Protein AF-0000000071197857 (afdb_homodimer)

Solvent-accessible surface area (backbone atoms only — not comparable to full-atom values): 17206 Å² total; per-residue (Å²): 133,83,75,75,71,77,70,73,69,73,62,49,71,48,75,69,77,72,76,73,76,74,72,86,76,83,77,86,73,78,78,70,80,72,76,73,64,79,58,75,68,68,45,51,25,50,39,53,56,86,65,54,40,61,87,57,81,70,91,76,56,65,69,61,24,52,52,50,36,60,40,50,72,36,86,88,39,32,78,74,58,74,58,34,53,26,39,34,29,59,26,81,74,64,35,80,44,37,40,27,62,53,50,62,51,60,50,49,22,39,52,75,67,66,47,66,51,42,53,23,29,44,37,80,53,45,61,69,56,48,33,47,75,47,45,88,72,50,72,90,58,61,134,82,74,74,70,76,71,74,69,72,62,50,72,49,76,68,76,70,75,73,76,74,71,84,78,83,78,84,72,78,79,71,78,73,75,73,65,79,58,76,69,69,47,51,25,52,38,52,57,86,64,55,40,60,89,58,80,71,90,76,56,64,71,62,24,52,52,48,36,59,39,50,71,35,85,89,38,32,80,73,59,75,59,34,53,26,40,36,29,61,27,80,72,65,34,82,45,37,40,27,63,52,49,61,51,59,52,50,23,40,52,74,68,67,47,66,52,43,51,23,29,44,37,81,52,45,61,70,58,49,33,47,73,46,46,89,73,50,72,90,58,60

Sequence (284 aa):
MYLQTVTTIAVVLSTMHIRNVHSALRSNRNGRYSSIHTAGIDEVHDVPLGVLIRPFEAALEERKVVSLMETLKSPNTSDLVPPIDVLWVTGKQGGNYYYAFGGNHRYEAFKRLDRSTIPCKLIKSSVATLRVYLGSSLPDLQMYLQTVTTIAVVLSTMHIRNVHSALRSNRNGRYSSIHTAGIDEVHDVPLGVLIRPFEAALEERKVVSLMETLKSPNTSDLVPPIDVLWVTGKQGGNYYYAFGGNHRYEAFKRLDRSTIPCKLIKSSVATLRVYLGSSLPDLQ

Secondary structure (DSSP, 8-state):
-----------B------------------------------EEEEEEGGGEE-S-PPP--HHHHHHHHHHHHSTTTGGGSPPEEEEEEE-TTS-EEEE--S-HHHHHHHHHTT-SEEEEEEEEE-HHHHHHHHGGG-----/-----------B------------------------------EEEEEEGGGEE-S-PPP--HHHHHHHHHHHHSTTTGGGSPPEEEEEEE-TTS-EEEE--S-HHHHHHHHHTT-SEEEEEEEEE-HHHHHHHHGGG-----

pLDDT: mean 76.49, std 30.74, range [21.19, 98.81]

Organism: Exaiptasia diaphana (NCBI:txid2652724)

Structure (mmCIF, N/CA/C/O backbone):
data_AF-0000000071197857-model_v1
#
loop_
_entity.id
_entity.type
_entity.pdbx_description
1 polymer sulfiredoxin
#
loop_
_atom_site.group_PDB
_atom_site.id
_atom_site.type_symbol
_atom_site.label_atom_id
_atom_site.label_alt_id
_atom_site.label_comp_id
_atom_site.label_asym_id
_atom_site.label_entity_id
_atom_site.label_seq_id
_atom_site.pdbx_PDB_ins_code
_atom_site.Cartn_x
_atom_site.Cartn_y
_atom_site.Cartn_z
_atom_site.occupancy
_atom_site.B_iso_or_equ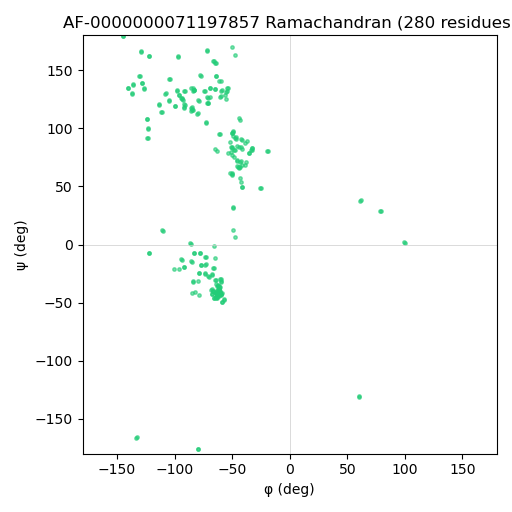iv
_atom_site.auth_seq_id
_atom_site.auth_comp_id
_atom_site.auth_asym_id
_atom_site.auth_atom_id
_atom_site.pdbx_PDB_model_num
ATOM 1 N N . MET A 1 1 ? 33.094 9.625 -0.213 1 23.94 1 MET A N 1
ATOM 2 C CA . MET A 1 1 ? 32.656 8.914 0.987 1 23.94 1 MET A CA 1
ATOM 3 C C . MET A 1 1 ? 31.453 9.594 1.623 1 23.94 1 MET A C 1
ATOM 5 O O . MET A 1 1 ? 31.594 10.586 2.342 1 23.94 1 MET A O 1
ATOM 9 N N . TYR A 1 2 ? 30.328 9.805 0.954 1 25.36 2 TYR A N 1
ATOM 10 C CA . TYR A 1 2 ? 29.172 10.609 1.353 1 25.36 2 TYR A CA 1
ATOM 11 C C . TYR A 1 2 ? 28.5 10.016 2.582 1 25.36 2 TYR A C 1
ATOM 13 O O . TYR A 1 2 ? 28.094 8.852 2.578 1 25.36 2 TYR A O 1
ATOM 21 N N . LEU A 1 3 ? 29.047 10.32 3.752 1 24.03 3 LEU A N 1
ATOM 22 C CA . LEU A 1 3 ? 28.453 10.016 5.051 1 24.03 3 LEU A CA 1
ATOM 23 C C . LEU A 1 3 ? 26.984 10.391 5.078 1 24.03 3 LEU A C 1
ATOM 25 O O . LEU A 1 3 ? 26.625 11.57 4.965 1 24.03 3 LEU A O 1
ATOM 29 N N . GLN A 1 4 ? 26.172 9.656 4.391 1 25.14 4 GLN A N 1
ATOM 30 C CA . GLN A 1 4 ? 24.734 9.883 4.504 1 25.14 4 GLN A CA 1
ATOM 31 C C . GLN A 1 4 ? 24.312 9.984 5.965 1 25.14 4 GLN A C 1
ATOM 33 O O . GLN A 1 4 ? 24.578 9.078 6.762 1 25.14 4 GLN A O 1
ATOM 38 N N . THR A 1 5 ? 24.484 11.141 6.566 1 25.72 5 THR A N 1
ATOM 39 C CA . THR A 1 5 ? 24.047 11.516 7.914 1 25.72 5 THR A CA 1
ATOM 40 C C . THR A 1 5 ? 22.656 10.984 8.203 1 25.72 5 THR A C 1
ATOM 42 O O . THR A 1 5 ? 21.719 11.242 7.441 1 25.72 5 THR A O 1
ATOM 45 N N . VAL A 1 6 ? 22.594 9.812 8.734 1 30.69 6 VAL A N 1
ATOM 46 C CA . VAL A 1 6 ? 21.375 9.289 9.328 1 30.69 6 VAL A CA 1
ATOM 47 C C . VAL A 1 6 ? 20.703 10.375 10.164 1 30.69 6 VAL A C 1
ATOM 49 O O . VAL A 1 6 ? 21.25 10.812 11.18 1 30.69 6 VAL A O 1
ATOM 52 N N . THR A 1 7 ? 20.203 11.438 9.547 1 28.5 7 THR A N 1
ATOM 53 C CA . THR A 1 7 ? 19.484 12.445 10.32 1 28.5 7 THR A CA 1
ATOM 54 C C . THR A 1 7 ? 18.422 11.805 11.195 1 28.5 7 THR A C 1
ATOM 56 O O . THR A 1 7 ? 17.5 11.156 10.695 1 28.5 7 THR A O 1
ATOM 59 N N . THR A 1 8 ? 18.828 11.336 12.336 1 28.92 8 THR A N 1
ATOM 60 C CA . THR A 1 8 ? 17.906 10.93 13.391 1 28.92 8 THR A CA 1
ATOM 61 C C . THR A 1 8 ? 16.781 11.945 13.539 1 28.92 8 THR A C 1
ATOM 63 O O . THR A 1 8 ? 17.016 13.102 13.898 1 28.92 8 THR A O 1
ATOM 66 N N . ILE A 1 9 ? 15.969 11.953 12.625 1 33.62 9 ILE A N 1
ATOM 67 C CA . ILE A 1 9 ? 14.82 12.844 12.781 1 33.62 9 ILE A CA 1
ATOM 68 C C . ILE A 1 9 ? 14.211 12.656 14.172 1 33.62 9 ILE A C 1
ATOM 70 O O . ILE A 1 9 ? 13.883 11.539 14.562 1 33.62 9 ILE A O 1
ATOM 74 N N . ALA A 1 10 ? 14.719 13.492 15.07 1 28.92 10 ALA A N 1
ATOM 75 C CA . ALA A 1 10 ? 14.016 13.562 16.344 1 28.92 10 ALA A CA 1
ATOM 76 C C . ALA A 1 10 ? 12.516 13.734 16.141 1 28.92 10 ALA A C 1
ATOM 78 O O . ALA A 1 10 ? 12.062 14.742 15.594 1 28.92 10 ALA A O 1
ATOM 79 N N . VAL A 1 11 ? 11.953 12.656 15.773 1 35.28 11 VAL A N 1
ATOM 80 C CA . VAL A 1 11 ? 10.5 12.719 15.82 1 35.28 11 VAL A CA 1
ATOM 81 C C . VAL A 1 11 ? 10.047 13.219 17.188 1 35.28 11 VAL A C 1
ATOM 83 O O . VAL A 1 11 ? 10.336 12.602 18.219 1 35.28 11 VAL A O 1
ATOM 86 N N . VAL A 1 12 ? 10.109 14.508 17.406 1 31.75 12 VAL A N 1
ATOM 87 C CA . VAL A 1 12 ? 9.547 15.031 18.641 1 31.75 12 VAL A CA 1
ATOM 88 C C . VAL A 1 12 ? 8.133 14.492 18.828 1 31.75 12 VAL A C 1
ATOM 90 O O . VAL A 1 12 ? 7.273 14.664 17.969 1 31.75 12 VAL A O 1
ATOM 93 N N . LEU A 1 13 ? 8.047 13.469 19.562 1 33.16 13 LEU A N 1
ATOM 94 C CA . LEU A 1 13 ? 6.762 12.961 20.031 1 33.16 13 LEU A CA 1
ATOM 95 C C . LEU A 1 13 ? 5.934 14.07 20.656 1 33.16 13 LEU A C 1
ATOM 97 O O . LEU A 1 13 ? 6.277 14.578 21.734 1 33.16 13 LEU A O 1
ATOM 101 N N . SER A 1 14 ? 5.637 15.086 19.891 1 27.67 14 SER A N 1
ATOM 102 C CA . SER A 1 14 ? 4.688 15.953 20.578 1 27.67 14 SER A CA 1
ATOM 103 C C . SER A 1 14 ? 3.395 15.219 20.906 1 27.67 14 SER A C 1
ATOM 105 O O . SER A 1 14 ? 2.787 14.602 20.031 1 27.67 14 SER A O 1
ATOM 107 N N . THR A 1 15 ? 3.346 14.727 22.094 1 29.12 15 THR A N 1
ATOM 108 C CA . THR A 1 15 ? 2.109 14.18 22.656 1 29.12 15 THR A CA 1
ATOM 109 C C . THR A 1 15 ? 0.936 15.117 22.375 1 29.12 15 THR A C 1
ATOM 111 O O . THR A 1 15 ? 0.878 16.219 22.922 1 29.12 15 THR A O 1
ATOM 114 N N . MET A 1 16 ? 0.54 15.289 21.203 1 30.69 16 MET A N 1
ATOM 115 C CA . MET A 1 16 ? -0.74 15.984 21.094 1 30.69 16 MET A CA 1
ATOM 116 C C . MET A 1 16 ? -1.73 15.453 22.125 1 30.69 16 MET A C 1
ATOM 118 O O . MET A 1 16 ? -1.786 14.242 22.375 1 30.69 16 MET A O 1
ATOM 122 N N . HIS A 1 17 ? -2.033 16.172 23.141 1 28.09 17 HIS A N 1
ATOM 123 C CA . HIS A 1 17 ? -3.098 15.938 24.109 1 28.09 17 HIS A CA 1
ATOM 124 C C . HIS A 1 17 ? -4.379 15.469 23.422 1 28.09 17 HIS A C 1
ATOM 126 O O . HIS A 1 17 ? -4.914 16.172 22.562 1 28.09 17 HIS A O 1
ATOM 132 N N . ILE A 1 18 ? -4.367 14.25 23.188 1 30.52 18 ILE A N 1
ATOM 133 C CA . ILE A 1 18 ? -5.703 13.742 22.891 1 30.52 18 ILE A CA 1
ATOM 134 C C . ILE A 1 18 ? -6.699 14.266 23.922 1 30.52 18 ILE A C 1
ATOM 136 O O . ILE A 1 18 ? -6.527 14.062 25.125 1 30.52 18 ILE A O 1
ATOM 140 N N . ARG A 1 19 ? -7.297 15.352 23.672 1 27.59 19 ARG A N 1
ATOM 141 C CA . ARG A 1 19 ? -8.375 15.758 24.562 1 27.59 19 ARG A CA 1
ATOM 142 C C . ARG A 1 19 ? -9.352 14.609 24.797 1 27.59 19 ARG A C 1
ATOM 144 O O . ARG A 1 19 ? -9.867 14.023 23.844 1 27.59 19 ARG A O 1
ATOM 151 N N . ASN A 1 20 ? -9.172 13.883 25.906 1 24.31 20 ASN A N 1
ATOM 152 C CA . ASN A 1 20 ? -10.117 12.945 26.5 1 24.31 20 ASN A CA 1
ATOM 153 C C . ASN A 1 20 ? -11.531 13.516 26.516 1 24.31 20 ASN A C 1
ATOM 155 O O . ASN A 1 20 ? -11.82 14.453 27.266 1 24.31 20 ASN A O 1
ATOM 159 N N . VAL A 1 21 ? -12.18 13.742 25.453 1 24.58 21 VAL A N 1
ATOM 160 C CA . VAL A 1 21 ? -13.594 14.008 25.703 1 24.58 21 VAL A CA 1
ATOM 161 C C . VAL A 1 21 ? -14.18 12.898 26.578 1 24.58 21 VAL A C 1
ATOM 163 O O . VAL A 1 21 ? -14.133 11.719 26.203 1 24.58 21 VAL A O 1
ATOM 166 N N . HIS A 1 22 ? -14.055 12.945 27.859 1 24.34 22 HIS A N 1
ATOM 167 C CA . HIS A 1 22 ? -14.617 12.188 28.969 1 24.34 22 HIS A CA 1
ATOM 168 C C . HIS A 1 22 ? -16.109 11.945 28.766 1 24.34 22 HIS A C 1
ATOM 170 O O . HIS A 1 22 ? -16.922 12.867 28.922 1 24.34 22 HIS A O 1
ATOM 176 N N . SER A 1 23 ? -16.594 11.32 27.688 1 23.62 23 SER A N 1
ATOM 177 C CA . SER A 1 23 ? -17.969 10.922 27.984 1 23.62 23 SER A CA 1
ATOM 178 C C . SER A 1 23 ? -18.031 10.07 29.25 1 23.62 23 SER A C 1
ATOM 180 O O . SER A 1 23 ? -17.094 9.328 29.562 1 23.62 23 SER A O 1
ATOM 182 N N . ALA A 1 24 ? -18.922 10.352 30.219 1 23.52 24 ALA A N 1
ATOM 183 C CA . ALA A 1 24 ? -19.406 9.828 31.5 1 23.52 24 ALA A CA 1
ATOM 184 C C . ALA A 1 24 ? -19.734 8.336 31.391 1 23.52 24 ALA A C 1
ATOM 186 O O . ALA A 1 24 ? -20.906 7.953 31.391 1 23.52 24 ALA A O 1
ATOM 187 N N . LEU A 1 25 ? -19.062 7.477 30.562 1 23.28 25 LEU A N 1
ATOM 188 C CA . LEU A 1 25 ? -19.531 6.102 30.672 1 23.28 25 LEU A CA 1
ATOM 189 C C . LEU A 1 25 ? -19.359 5.574 32.094 1 23.28 25 LEU A C 1
ATOM 191 O O . LEU A 1 25 ? -18.359 5.879 32.75 1 23.28 25 LEU A O 1
ATOM 195 N N . ARG A 1 26 ? -20.375 5.012 32.75 1 21.19 26 ARG A N 1
ATOM 196 C CA . ARG A 1 26 ? -20.719 4.266 33.969 1 21.19 26 ARG A CA 1
ATOM 197 C C . ARG A 1 26 ? -19.781 3.078 34.156 1 21.19 26 ARG A C 1
ATOM 199 O O . ARG A 1 26 ? -19.172 2.596 33.188 1 21.19 26 ARG A O 1
ATOM 206 N N . SER A 1 27 ? -19.797 2.381 35.344 1 21.78 27 SER A N 1
A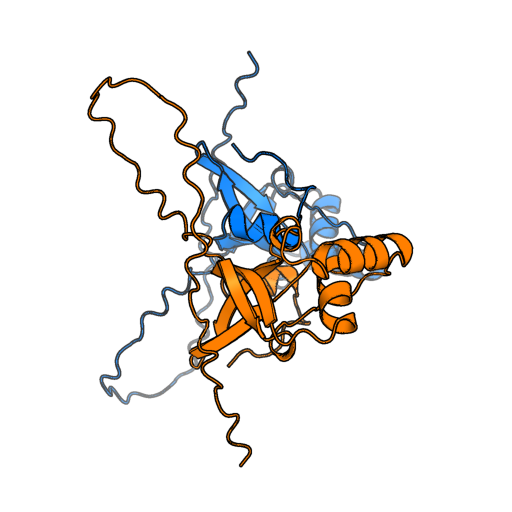TOM 207 C CA . SER A 1 27 ? -19.016 1.671 36.375 1 21.78 27 SER A CA 1
ATOM 208 C C . SER A 1 27 ? -18.656 0.263 35.906 1 21.78 27 SER A C 1
ATOM 210 O O . SER A 1 27 ? -17.625 -0.283 36.312 1 21.78 27 SER A O 1
ATOM 212 N N . ASN A 1 28 ? -19.547 -0.536 35.281 1 24.14 28 ASN A N 1
ATOM 213 C CA . ASN A 1 28 ? -19.516 -1.91 35.7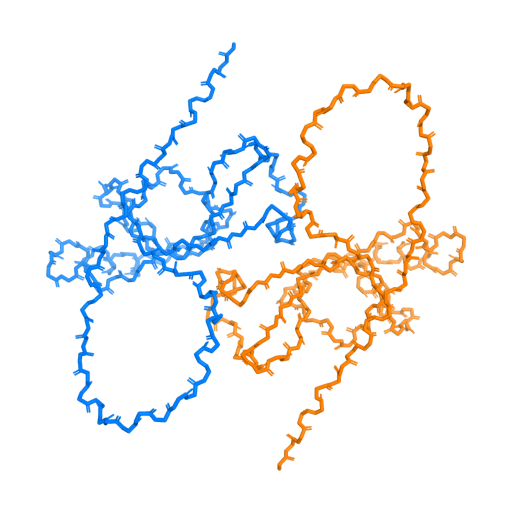81 1 24.14 28 ASN A CA 1
ATOM 214 C C . ASN A 1 28 ? -18.25 -2.635 35.344 1 24.14 28 ASN A C 1
ATOM 216 O O . ASN A 1 28 ? -17.859 -2.59 34.188 1 24.14 28 ASN A O 1
ATOM 220 N N . ARG A 1 29 ? -17.375 -3.172 36.312 1 22.66 29 ARG A N 1
ATOM 221 C CA . ARG A 1 29 ? -16.016 -3.674 36.5 1 22.66 29 ARG A CA 1
ATOM 222 C C . ARG A 1 29 ? -15.789 -4.953 35.719 1 22.66 29 ARG A C 1
ATOM 224 O O . ARG A 1 29 ? -14.867 -5.715 36 1 22.66 29 ARG A O 1
ATOM 231 N N . ASN A 1 30 ? -16.781 -5.52 34.969 1 24.38 30 ASN A N 1
ATOM 232 C CA . ASN A 1 30 ? -16.453 -6.918 34.75 1 24.38 30 ASN A CA 1
ATOM 233 C C . ASN A 1 30 ? -15.094 -7.059 34.031 1 24.38 30 ASN A C 1
ATOM 235 O O . ASN A 1 30 ? -14.68 -6.168 33.312 1 24.38 30 ASN A O 1
ATOM 239 N N . GLY A 1 31 ? -14.211 -7.984 34.562 1 27 31 GLY A N 1
ATOM 240 C CA . GLY A 1 31 ? -12.836 -8.438 34.406 1 27 31 GLY A CA 1
ATOM 241 C C . GLY A 1 31 ? -12.445 -8.695 32.969 1 27 31 GLY A C 1
ATOM 242 O O . GLY A 1 31 ? -11.484 -9.422 32.688 1 27 31 GLY A O 1
ATOM 243 N N . ARG A 1 32 ? -13.273 -8.383 32.062 1 24.92 32 ARG A N 1
ATOM 244 C CA . ARG A 1 32 ? -12.977 -8.984 30.766 1 24.92 32 ARG A CA 1
ATOM 245 C C . ARG A 1 32 ? -11.555 -8.664 30.328 1 24.92 32 ARG A C 1
ATOM 247 O O . ARG A 1 32 ? -11.008 -7.617 30.688 1 24.92 32 ARG A O 1
ATOM 254 N N . TYR A 1 33 ? -10.797 -9.703 29.875 1 27.19 33 TYR A N 1
ATOM 255 C CA . TYR A 1 33 ? -9.5 -9.914 29.234 1 27.19 33 TYR A CA 1
ATOM 256 C C . TYR A 1 33 ? -9.227 -8.836 28.203 1 27.19 33 TYR A C 1
ATOM 258 O O . TYR A 1 33 ? -10.023 -8.633 27.281 1 27.19 33 TYR A O 1
ATOM 266 N N . SER A 1 34 ? -8.68 -7.777 28.609 1 29.58 34 SER A N 1
ATOM 267 C CA . SER A 1 34 ? -8.188 -6.672 27.797 1 29.58 34 SER A CA 1
ATOM 268 C C . SER A 1 34 ? -7.273 -7.168 26.672 1 29.58 34 SER A C 1
ATOM 270 O O . SER A 1 34 ? -6.195 -7.707 26.938 1 29.58 34 SER A O 1
ATOM 272 N N . SER A 1 35 ? -7.738 -8.023 25.734 1 32.28 35 SER A N 1
ATOM 273 C CA . SER A 1 35 ? -6.926 -8.289 24.547 1 32.28 35 SER A CA 1
ATOM 274 C C . SER A 1 35 ? -6.125 -7.062 24.141 1 32.28 35 SER A C 1
ATOM 276 O O . SER A 1 35 ? -6.695 -5.996 23.875 1 32.28 35 SER A O 1
ATOM 278 N N . ILE A 1 36 ? -4.984 -6.902 24.797 1 32.12 36 ILE A N 1
ATOM 279 C CA . ILE A 1 36 ? -3.957 -5.949 24.391 1 32.12 36 ILE A CA 1
ATOM 280 C C . ILE A 1 36 ? -3.799 -5.98 22.875 1 32.12 36 ILE A C 1
ATOM 282 O O . ILE A 1 36 ? -3.258 -6.941 22.328 1 32.12 36 ILE A O 1
ATOM 286 N N . HIS A 1 37 ? -4.723 -5.902 22.047 1 34.38 37 HIS A N 1
ATOM 287 C CA . HIS A 1 37 ? -4.375 -5.559 20.672 1 34.38 37 HIS A CA 1
ATOM 288 C C . HIS A 1 37 ? -3.211 -4.574 20.625 1 34.38 37 HIS A C 1
ATOM 290 O O . HIS A 1 37 ? -3.264 -3.514 21.25 1 34.38 37 HIS A O 1
ATOM 296 N N . THR A 1 38 ? -1.97 -5.02 20.797 1 35.66 38 THR A N 1
ATOM 297 C CA . THR A 1 38 ? -0.833 -4.16 20.484 1 35.66 38 THR A CA 1
ATOM 298 C C . THR A 1 38 ? -1.216 -3.109 19.438 1 35.66 38 THR A C 1
ATOM 300 O O . THR A 1 38 ? -1.429 -3.438 18.281 1 35.66 38 THR A O 1
ATOM 303 N N . ALA A 1 39 ? -2.23 -2.465 19.594 1 38.75 39 ALA A N 1
ATOM 304 C CA . ALA A 1 39 ? -2.535 -1.289 18.781 1 38.75 39 ALA A CA 1
ATOM 305 C C . ALA A 1 39 ? -1.281 -0.462 18.516 1 38.75 39 ALA A C 1
ATOM 307 O O . ALA A 1 39 ? -0.626 -0.001 19.453 1 38.75 39 ALA A O 1
ATOM 308 N N . GLY A 1 40 ? -0.292 -0.929 17.719 1 43.38 40 GLY A N 1
ATOM 309 C CA . GLY A 1 40 ? 0.647 0.125 17.375 1 43.38 40 GLY A CA 1
ATOM 310 C C . GLY A 1 40 ? 0.082 1.519 17.578 1 43.38 40 GLY A C 1
ATOM 311 O O . GLY A 1 40 ? -0.936 1.873 16.969 1 43.38 40 GLY A O 1
ATOM 312 N N . ILE A 1 41 ? 0.083 1.953 18.641 1 49.56 41 ILE A N 1
ATOM 313 C CA . ILE A 1 41 ? -0.328 3.287 19.062 1 49.56 41 ILE A CA 1
ATOM 314 C C . ILE A 1 41 ? -0.003 4.301 17.969 1 49.56 41 ILE A C 1
ATOM 316 O O . ILE A 1 41 ? 1.162 4.477 17.609 1 49.56 41 ILE A O 1
ATOM 320 N N . ASP A 1 42 ? -0.924 4.375 16.922 1 62.53 42 ASP A N 1
ATOM 321 C CA . ASP A 1 42 ? -0.857 5.5 16 1 62.53 42 ASP A CA 1
ATOM 322 C C . ASP A 1 42 ? -0.646 6.816 16.734 1 62.53 42 ASP A C 1
ATOM 324 O O . ASP A 1 42 ? -1.551 7.301 17.422 1 62.53 42 ASP A O 1
ATOM 328 N N . GLU A 1 43 ? 0.63 7.094 17.031 1 83.56 43 GLU A N 1
ATOM 329 C CA . GLU A 1 43 ? 1.016 8.383 17.609 1 83.56 43 GLU A CA 1
ATOM 330 C C . GLU A 1 43 ? 1.21 9.438 16.516 1 83.56 43 GLU A C 1
ATOM 332 O O . GLU A 1 43 ? 1.713 9.133 15.438 1 83.56 43 GLU A O 1
ATOM 337 N N . VAL A 1 44 ? 0.634 10.578 16.828 1 94.75 44 VAL A N 1
ATOM 338 C CA . VAL A 1 44 ? 0.816 11.695 15.906 1 94.75 44 VAL A CA 1
ATOM 339 C C . VAL A 1 44 ? 2.141 12.398 16.203 1 94.75 44 VAL A C 1
ATOM 341 O O . VAL A 1 44 ? 2.467 12.664 17.359 1 94.75 44 VAL A O 1
ATOM 344 N N . HIS A 1 45 ? 2.953 12.672 15.195 1 96.62 45 HIS A N 1
ATOM 345 C CA . HIS A 1 45 ? 4.25 13.336 15.266 1 96.62 45 HIS A CA 1
ATOM 346 C C . HIS A 1 45 ? 4.34 14.477 14.266 1 96.62 45 HIS A C 1
ATOM 348 O O . HIS A 1 45 ? 3.771 14.398 13.172 1 96.62 45 HIS A O 1
ATOM 354 N N . ASP A 1 46 ? 5.051 15.516 14.703 1 96.94 46 ASP A N 1
ATOM 355 C CA . ASP A 1 46 ? 5.426 16.531 13.727 1 96.94 46 ASP A CA 1
ATOM 356 C C . ASP A 1 46 ? 6.633 16.078 12.906 1 96.94 46 ASP A C 1
ATOM 358 O O . ASP A 1 46 ? 7.75 16.016 13.414 1 96.94 46 ASP A O 1
ATOM 362 N N . VAL A 1 47 ? 6.371 15.867 11.695 1 97.81 47 VAL A N 1
ATOM 363 C CA . VAL A 1 47 ? 7.395 15.312 10.812 1 97.81 47 VAL A CA 1
ATOM 364 C C . VAL A 1 47 ? 7.879 16.391 9.852 1 97.81 47 VAL A C 1
ATOM 366 O O . VAL A 1 47 ? 7.074 17.094 9.242 1 97.81 47 VAL A O 1
ATOM 369 N N . PRO A 1 48 ? 9.227 16.594 9.734 1 98.5 48 PRO A N 1
ATOM 370 C CA . PRO A 1 48 ? 9.695 17.516 8.688 1 98.5 48 PRO A CA 1
ATOM 371 C C . PRO A 1 48 ? 9.156 17.156 7.305 1 98.5 48 PRO A C 1
ATOM 373 O O . PRO A 1 48 ? 9.172 15.984 6.914 1 98.5 48 PRO A O 1
ATOM 376 N N . LEU A 1 49 ? 8.672 18.125 6.523 1 98.25 49 LEU A N 1
ATOM 377 C CA . LEU A 1 49 ? 8.086 17.891 5.207 1 98.25 49 LEU A CA 1
ATOM 378 C C . LEU A 1 49 ? 9.102 17.234 4.273 1 98.25 49 LEU A C 1
ATOM 380 O O . LEU A 1 49 ? 8.75 16.359 3.486 1 98.25 49 LEU A O 1
ATOM 384 N N . GLY A 1 50 ? 10.344 17.578 4.488 1 97.56 50 GLY A N 1
ATOM 385 C CA . GLY A 1 50 ? 11.391 17.172 3.564 1 97.56 50 GLY A CA 1
ATOM 386 C C . GLY A 1 50 ? 11.734 15.688 3.66 1 97.56 50 GLY A C 1
ATOM 387 O O . GLY A 1 50 ? 12.359 15.133 2.758 1 97.56 50 GLY A O 1
ATOM 388 N N . VAL A 1 51 ? 11.359 15 4.723 1 98.06 51 VAL A N 1
ATOM 389 C CA . VAL A 1 51 ? 11.742 13.602 4.887 1 98.06 51 VAL A CA 1
ATOM 390 C C . VAL A 1 51 ? 10.625 12.695 4.355 1 98.06 51 VAL A C 1
ATOM 392 O O . VAL A 1 51 ? 10.82 11.484 4.211 1 98.06 51 VAL A O 1
ATOM 395 N N . LEU A 1 52 ? 9.422 13.25 4.074 1 98.19 52 LEU A N 1
ATOM 396 C CA . LEU A 1 52 ? 8.312 12.438 3.576 1 98.19 52 LEU A CA 1
ATOM 397 C C . LEU A 1 52 ? 8.562 12.016 2.133 1 98.19 52 LEU A C 1
ATOM 399 O O . LEU A 1 52 ? 8.906 12.844 1.287 1 98.19 52 LEU A O 1
ATOM 403 N N . ILE A 1 53 ? 8.469 10.734 1.914 1 97.94 53 ILE A N 1
ATOM 404 C CA . ILE A 1 53 ? 8.516 10.172 0.568 1 97.94 53 ILE A CA 1
ATOM 405 C C . ILE A 1 53 ? 7.09 9.992 0.038 1 97.94 53 ILE A C 1
ATOM 407 O O . ILE A 1 53 ? 6.262 9.336 0.673 1 97.94 53 ILE A O 1
ATOM 411 N N . ARG A 1 54 ? 6.797 10.547 -1.14 1 97.38 54 ARG A N 1
ATOM 412 C CA . ARG A 1 54 ? 5.465 10.531 -1.74 1 97.38 54 ARG A CA 1
ATOM 413 C C . ARG A 1 54 ? 5.496 9.898 -3.127 1 97.38 54 ARG A C 1
ATOM 415 O O . ARG A 1 54 ? 5.617 10.602 -4.133 1 97.38 54 ARG A O 1
ATOM 422 N N . PRO A 1 55 ? 5.258 8.594 -3.152 1 94.56 55 PRO A N 1
ATOM 423 C CA . PRO A 1 55 ? 5.496 7.898 -4.422 1 94.56 55 PRO A CA 1
ATOM 424 C C . PRO A 1 55 ? 4.422 8.195 -5.465 1 94.56 55 PRO A C 1
ATOM 426 O O . PRO A 1 55 ? 4.664 8.047 -6.668 1 94.56 55 PRO A O 1
ATOM 429 N N . PHE A 1 56 ? 3.27 8.547 -4.984 1 89.69 56 PHE A N 1
ATOM 430 C CA . PHE A 1 56 ? 2.172 8.812 -5.91 1 89.69 56 PHE A CA 1
ATOM 431 C C . PHE A 1 56 ? 1.625 10.219 -5.719 1 89.69 56 PHE A C 1
ATOM 433 O O . PHE A 1 56 ? 0.896 10.484 -4.762 1 89.69 56 PHE A O 1
ATOM 440 N N . GLU A 1 57 ? 2.045 11.062 -6.562 1 88.75 57 GLU A N 1
ATOM 441 C CA . GLU A 1 57 ? 1.483 12.414 -6.547 1 88.75 57 GLU A CA 1
ATOM 442 C C . GLU A 1 57 ? 0.28 12.523 -7.48 1 88.75 57 GLU A C 1
ATOM 444 O O . GLU A 1 57 ? 0.343 12.094 -8.633 1 88.75 57 GLU A O 1
ATOM 449 N N . ALA A 1 58 ? -0.782 12.867 -6.84 1 88.81 58 ALA A N 1
ATOM 450 C CA . ALA A 1 58 ? -2.021 13 -7.602 1 88.81 58 ALA A CA 1
ATOM 451 C C . ALA A 1 58 ? -2.275 14.453 -7.988 1 88.81 58 ALA A C 1
ATOM 453 O O . ALA A 1 58 ? -1.659 15.367 -7.434 1 88.81 58 ALA A O 1
ATOM 454 N N . ALA A 1 59 ? -3.137 14.609 -8.984 1 94.69 59 ALA A N 1
ATOM 455 C CA . ALA A 1 59 ? -3.609 15.945 -9.32 1 94.69 59 ALA A CA 1
ATOM 456 C C . ALA A 1 59 ? -4.324 16.594 -8.133 1 94.69 59 ALA A C 1
ATOM 458 O O . ALA A 1 59 ? -5.059 15.922 -7.41 1 94.69 59 ALA A O 1
ATOM 459 N N . LEU A 1 60 ? -4.039 17.875 -8.039 1 97.5 60 LEU A N 1
ATOM 460 C CA . LEU A 1 60 ? -4.609 18.625 -6.922 1 97.5 60 LEU A CA 1
ATOM 461 C C . LEU A 1 60 ? -5.766 19.5 -7.383 1 97.5 60 LEU A C 1
ATOM 463 O O . LEU A 1 60 ? -5.719 20.078 -8.477 1 97.5 60 LEU A O 1
ATOM 467 N N . GLU A 1 61 ? -6.715 19.547 -6.52 1 98.12 61 GLU A N 1
ATOM 468 C CA . GLU A 1 61 ? -7.758 20.562 -6.684 1 98.12 61 GLU A CA 1
ATOM 469 C C . GLU A 1 61 ? -7.418 21.828 -5.918 1 98.12 61 GLU A C 1
ATOM 471 O O . GLU A 1 61 ? -7.43 21.844 -4.688 1 98.12 61 GLU A O 1
ATOM 476 N N . GLU A 1 62 ? -7.258 22.891 -6.711 1 98.44 62 GLU A N 1
ATOM 477 C CA . GLU A 1 62 ? -6.781 24.141 -6.141 1 98.44 62 GLU A CA 1
ATOM 478 C C . GLU A 1 62 ? -7.711 24.641 -5.035 1 98.44 62 GLU A C 1
ATOM 480 O O . GLU A 1 62 ? -7.25 25.094 -3.982 1 98.44 62 GLU A O 1
ATOM 485 N N . ARG A 1 63 ? -8.945 24.531 -5.27 1 98.5 63 ARG A N 1
ATOM 486 C CA . ARG A 1 63 ? -9.914 25.016 -4.293 1 98.5 63 ARG A CA 1
ATOM 487 C C . ARG A 1 63 ? -9.758 24.281 -2.963 1 98.5 63 ARG A C 1
ATOM 489 O O . ARG A 1 63 ? -9.875 24.891 -1.897 1 98.5 63 ARG A O 1
ATOM 496 N N . LYS A 1 64 ? -9.531 22.969 -3.02 1 98.44 64 LYS A N 1
ATOM 497 C CA . LYS A 1 64 ? -9.375 22.172 -1.8 1 98.44 64 LYS A CA 1
ATOM 498 C C . LYS A 1 64 ? -8.086 22.547 -1.071 1 98.44 64 LYS A C 1
ATOM 500 O O . LYS A 1 64 ? -8.07 22.688 0.153 1 98.44 64 LYS A O 1
ATOM 505 N N . VAL A 1 65 ? -7.059 22.797 -1.788 1 98.75 65 VAL A N 1
ATOM 506 C CA . VAL A 1 65 ? -5.785 23.188 -1.188 1 98.75 65 VAL A CA 1
ATOM 507 C C . VAL A 1 65 ? -5.922 24.547 -0.502 1 98.75 65 VAL A C 1
ATOM 509 O O . VAL A 1 65 ? -5.508 24.703 0.648 1 98.75 65 VAL A O 1
ATOM 512 N N . VAL A 1 66 ? -6.52 25.484 -1.158 1 98.75 66 VAL A N 1
ATOM 513 C CA . VAL A 1 66 ? -6.672 26.844 -0.632 1 98.75 66 VAL A CA 1
ATOM 514 C C . VAL A 1 66 ? -7.535 26.812 0.625 1 98.75 66 VAL A C 1
ATOM 516 O O . VAL A 1 66 ? -7.234 27.484 1.609 1 98.75 66 VAL A O 1
ATOM 519 N N . SER A 1 67 ? -8.547 26.016 0.551 1 98.62 67 SER A N 1
ATOM 520 C CA . SER A 1 67 ? -9.406 25.875 1.726 1 98.62 67 SER A CA 1
ATOM 521 C C . SER A 1 67 ? -8.617 25.344 2.918 1 98.62 67 SER A C 1
ATOM 523 O O . SER A 1 67 ? -8.766 25.828 4.039 1 98.62 67 SER A O 1
ATOM 525 N N . LEU A 1 68 ? -7.816 24.422 2.738 1 98.75 68 LEU A N 1
ATOM 526 C CA . LEU A 1 68 ? -6.977 23.859 3.793 1 98.75 68 LEU A CA 1
ATOM 527 C C . LEU A 1 68 ? -5.992 24.906 4.309 1 98.75 68 LEU A C 1
ATOM 529 O O . LEU A 1 68 ? -5.777 25.016 5.52 1 98.75 68 LEU A O 1
ATOM 533 N N . MET A 1 69 ? -5.418 25.672 3.4 1 98.75 69 MET A N 1
ATOM 534 C CA . MET A 1 69 ? -4.484 26.719 3.807 1 98.75 69 MET A CA 1
ATOM 535 C C . MET A 1 69 ? -5.164 27.734 4.73 1 98.75 69 MET A C 1
ATOM 537 O O . MET A 1 69 ? -4.594 28.125 5.746 1 98.75 69 MET A O 1
ATOM 541 N N . GLU A 1 70 ? -6.352 28.078 4.367 1 98.31 70 GLU A N 1
ATOM 542 C CA . GLU A 1 70 ? -7.09 29.047 5.188 1 98.31 70 GLU A CA 1
ATOM 543 C C . GLU A 1 70 ? -7.344 28.484 6.586 1 98.31 70 GLU A C 1
ATOM 545 O O . GLU A 1 70 ? -7.219 29.203 7.578 1 98.31 70 GLU A O 1
ATOM 550 N N . THR A 1 71 ? -7.688 27.266 6.66 1 98.38 71 THR A N 1
ATOM 551 C CA . THR A 1 71 ? -7.922 26.609 7.941 1 98.38 71 THR A CA 1
ATOM 552 C C . THR A 1 71 ? -6.641 26.562 8.766 1 98.38 71 THR A C 1
ATOM 554 O O . THR A 1 71 ? -6.672 26.766 9.984 1 98.38 71 THR A O 1
ATOM 557 N N . LEU A 1 72 ? -5.543 26.391 8.141 1 98.12 72 LEU A N 1
ATOM 558 C CA . LEU A 1 72 ? -4.254 26.188 8.797 1 98.12 72 LEU A CA 1
ATOM 559 C C . LEU A 1 72 ? -3.684 27.516 9.297 1 98.12 72 LEU A C 1
ATOM 561 O O . LEU A 1 72 ? -2.852 27.531 10.203 1 98.12 72 LEU A O 1
ATOM 565 N N . LYS A 1 73 ? -4.047 28.578 8.734 1 97.38 73 LYS A N 1
ATOM 566 C CA . LYS A 1 73 ? -3.473 29.891 9.062 1 97.38 73 LYS A CA 1
ATOM 567 C C . LYS A 1 73 ? -3.912 30.359 10.445 1 97.38 73 LYS A C 1
ATOM 569 O O . LYS A 1 73 ? -3.197 31.109 11.109 1 97.38 73 LYS A O 1
ATOM 574 N N . SER A 1 74 ? -5.047 29.922 10.844 1 94.81 74 SER A N 1
ATOM 575 C CA . SER A 1 74 ? -5.531 30.297 12.172 1 94.81 74 SER A CA 1
ATOM 576 C C . SER A 1 74 ? -5.09 29.281 13.219 1 94.81 74 SER A C 1
ATOM 578 O O . SER A 1 74 ? -5.336 28.078 13.078 1 94.81 74 SER A O 1
ATOM 580 N N . PRO A 1 75 ? -4.555 29.766 14.328 1 91.56 75 PRO A N 1
ATOM 581 C CA . PRO A 1 75 ? -4.156 28.844 15.406 1 91.56 75 PRO A CA 1
ATOM 582 C C . PRO A 1 75 ? -5.348 28.141 16.047 1 91.56 75 PRO A C 1
ATOM 584 O O . PRO A 1 75 ? -5.199 27.047 16.594 1 91.56 75 PRO A O 1
ATOM 587 N N . ASN A 1 76 ? -6.473 28.75 15.844 1 94.69 76 ASN A N 1
ATOM 588 C CA . ASN A 1 76 ? -7.668 28.203 16.484 1 94.69 76 ASN A CA 1
ATOM 589 C C . ASN A 1 76 ? -8.297 27.109 15.633 1 94.69 76 ASN A C 1
ATOM 591 O O . ASN A 1 76 ? -9.125 26.328 16.125 1 94.69 76 ASN A O 1
ATOM 595 N N . THR A 1 77 ? -7.867 27.047 14.391 1 96.31 77 THR A N 1
ATOM 596 C CA . THR A 1 77 ? -8.531 26.078 13.523 1 96.31 77 THR A CA 1
ATOM 597 C C . THR A 1 77 ? -7.523 25.094 12.938 1 96.31 77 THR A C 1
ATOM 599 O O . THR A 1 77 ? -7.902 24.109 12.312 1 96.31 77 THR A O 1
ATOM 602 N N . SER A 1 78 ? -6.277 25.297 13.133 1 95.56 78 SER A N 1
ATOM 603 C CA . SER A 1 78 ? -5.238 24.484 12.508 1 95.56 78 SER A CA 1
ATOM 604 C C . SER A 1 78 ? -5.375 23.016 12.891 1 95.56 78 SER A C 1
ATOM 606 O O . SER A 1 78 ? -5.109 22.125 12.078 1 95.56 78 SER A O 1
ATOM 608 N N . ASP A 1 79 ? -5.887 22.781 14.039 1 94.5 79 ASP A N 1
ATOM 609 C CA . ASP A 1 79 ? -5.984 21.422 14.555 1 94.5 79 ASP A CA 1
ATOM 610 C C . ASP A 1 79 ? -7.156 20.672 13.914 1 94.5 79 ASP A C 1
ATOM 612 O O . ASP A 1 79 ? -7.297 19.469 14.078 1 94.5 79 ASP A O 1
ATOM 616 N N . LEU A 1 80 ? -7.922 21.406 13.164 1 96.5 80 LEU A N 1
ATOM 617 C CA . LEU A 1 80 ? -9.047 20.781 12.477 1 96.5 80 LEU A CA 1
ATOM 618 C C . LEU A 1 80 ? -8.57 20 11.25 1 96.5 80 LEU A C 1
ATOM 620 O O . LEU A 1 80 ? -9.305 19.172 10.719 1 96.5 80 LEU A O 1
ATOM 624 N N . VAL A 1 81 ? -7.395 20.281 10.812 1 97.88 81 VAL A N 1
ATOM 625 C CA . VAL A 1 81 ? -6.828 19.531 9.695 1 97.88 81 VAL A CA 1
ATOM 626 C C . VAL A 1 81 ? -6.18 18.25 10.219 1 97.88 81 VAL A C 1
ATOM 628 O O . VAL A 1 81 ? -5.203 18.297 10.969 1 97.88 81 VAL A O 1
ATOM 631 N N . PRO A 1 82 ? -6.707 17.062 9.828 1 97.19 82 PRO A N 1
ATOM 632 C CA . PRO A 1 82 ? -6.184 15.805 10.367 1 97.19 82 PRO A CA 1
ATOM 633 C C . PRO A 1 82 ? -4.742 15.539 9.953 1 97.19 82 PRO A C 1
ATOM 635 O O . PRO A 1 82 ? -4.297 16.031 8.914 1 97.19 82 PRO A O 1
ATOM 638 N N . PRO A 1 83 ? -4.07 14.727 10.766 1 97.81 83 PRO A N 1
ATOM 639 C CA . PRO A 1 83 ? -2.717 14.328 10.375 1 97.81 83 PRO A CA 1
ATOM 640 C C . PRO A 1 83 ? -2.697 13.461 9.117 1 97.81 83 PRO A C 1
ATOM 642 O O . PRO A 1 83 ? -3.727 12.898 8.734 1 97.81 83 PRO A O 1
ATOM 645 N N . ILE A 1 84 ? -1.557 13.453 8.461 1 97.5 84 ILE A N 1
ATOM 646 C CA . ILE A 1 84 ? -1.328 12.555 7.336 1 97.5 84 ILE A CA 1
ATOM 647 C C . ILE A 1 84 ? -0.902 11.18 7.852 1 97.5 84 ILE A C 1
ATOM 649 O O . ILE A 1 84 ? -0.081 11.078 8.766 1 97.5 84 ILE A O 1
ATOM 653 N N . ASP A 1 85 ? -1.527 10.094 7.316 1 96.94 85 ASP A N 1
ATOM 654 C CA . ASP A 1 85 ? -1.068 8.742 7.613 1 96.94 85 ASP A CA 1
ATOM 655 C C . ASP A 1 85 ? 0.228 8.422 6.871 1 96.94 85 ASP A C 1
ATOM 657 O O . ASP A 1 85 ? 0.321 8.633 5.656 1 96.94 85 ASP A O 1
ATOM 661 N N . VAL A 1 86 ? 1.188 7.875 7.637 1 97.5 86 VAL A N 1
ATOM 662 C CA . VAL A 1 86 ? 2.527 7.656 7.098 1 97.5 86 VAL A CA 1
ATOM 663 C C . VAL A 1 86 ? 3.037 6.281 7.52 1 97.5 86 VAL A C 1
ATOM 665 O O . VAL A 1 86 ? 2.941 5.91 8.688 1 97.5 86 VAL A O 1
ATOM 668 N N . LEU A 1 87 ? 3.516 5.52 6.57 1 96.75 87 LEU A N 1
ATOM 669 C CA . LEU A 1 87 ? 4.223 4.289 6.902 1 96.75 87 LEU A CA 1
ATOM 670 C C . LEU A 1 87 ? 5.652 4.582 7.348 1 96.75 87 LEU A C 1
ATOM 672 O O . LEU A 1 87 ? 6.395 5.273 6.645 1 96.75 87 LEU A O 1
ATOM 676 N N . TRP A 1 88 ? 5.926 4.133 8.5 1 96.94 88 TRP A N 1
ATOM 677 C CA . TRP A 1 88 ? 7.289 4.199 9.023 1 96.94 88 TRP A CA 1
ATOM 678 C C . TRP A 1 88 ? 7.996 2.857 8.859 1 96.94 88 TRP A C 1
ATOM 680 O O . TRP A 1 88 ? 7.574 1.852 9.438 1 96.94 88 TRP A O 1
ATOM 690 N N . VAL A 1 89 ? 9.117 2.861 8.078 1 96.88 89 VAL A N 1
ATOM 691 C CA . VAL A 1 89 ? 9.82 1.632 7.73 1 96.88 89 VAL A CA 1
ATOM 692 C C . VAL A 1 89 ? 11.297 1.762 8.102 1 96.88 89 VAL A C 1
ATOM 694 O O . VAL A 1 89 ? 11.922 2.787 7.828 1 96.88 89 VAL A O 1
ATOM 697 N N . THR A 1 90 ? 11.773 0.741 8.719 1 96.19 90 THR A N 1
ATOM 698 C CA . THR A 1 90 ? 13.195 0.673 9.008 1 96.19 90 THR A CA 1
ATOM 699 C C . THR A 1 90 ? 13.93 -0.139 7.938 1 96.19 90 THR A C 1
ATOM 701 O O . THR A 1 90 ? 13.547 -1.275 7.648 1 96.19 90 THR A O 1
ATOM 704 N N . GLY A 1 91 ? 14.977 0.462 7.414 1 95.12 91 GLY A N 1
ATOM 705 C CA . GLY A 1 91 ? 15.758 -0.211 6.395 1 95.12 91 GLY A CA 1
ATOM 706 C C . GLY A 1 91 ? 16.719 -1.236 6.961 1 95.12 91 GLY A C 1
ATOM 707 O O . GLY A 1 91 ? 16.734 -1.483 8.172 1 95.12 91 GLY A O 1
ATOM 708 N N . LYS A 1 92 ? 17.547 -1.848 6.109 1 93.62 92 LYS A N 1
ATOM 709 C CA . LYS A 1 92 ? 18.438 -2.951 6.434 1 93.62 92 LYS A CA 1
ATOM 710 C C . LYS A 1 92 ? 19.516 -2.516 7.434 1 93.62 92 LYS A C 1
ATOM 712 O O . LYS A 1 92 ? 19.984 -3.322 8.242 1 93.62 92 LYS A O 1
ATOM 717 N N . GLN A 1 93 ? 19.875 -1.269 7.352 1 95.25 93 GLN A N 1
ATOM 718 C CA . GLN A 1 93 ? 20.938 -0.771 8.227 1 95.25 93 GLN A CA 1
ATOM 719 C C . GLN A 1 93 ? 20.375 0.181 9.281 1 95.25 93 GLN A C 1
ATOM 721 O O . GLN A 1 93 ? 21.125 0.989 9.844 1 95.25 93 GLN A O 1
ATOM 726 N N . GLY A 1 94 ? 19.125 0.209 9.391 1 94.25 94 GLY A N 1
ATOM 727 C CA . GLY A 1 94 ? 18.516 0.952 10.484 1 94.25 94 GLY A CA 1
ATOM 728 C C . GLY A 1 94 ? 18.016 2.322 10.07 1 94.25 94 GLY A C 1
ATOM 729 O O . GLY A 1 94 ? 17.5 3.076 10.898 1 94.25 94 GLY A O 1
ATOM 730 N N . GLY A 1 95 ? 18.156 2.635 8.781 1 96.56 95 GLY A N 1
ATOM 731 C CA . GLY A 1 95 ? 17.609 3.9 8.312 1 96.56 95 GLY A CA 1
ATOM 732 C C . GLY A 1 95 ? 16.094 3.977 8.438 1 96.56 95 GLY A C 1
ATOM 733 O O . GLY A 1 95 ? 15.406 2.967 8.289 1 96.56 95 GLY A O 1
ATOM 734 N N . ASN A 1 96 ? 15.617 5.195 8.75 1 96.69 96 ASN A N 1
ATOM 735 C CA . ASN A 1 96 ? 14.18 5.438 8.852 1 96.69 96 ASN A CA 1
ATOM 736 C C . ASN A 1 96 ? 13.633 6.062 7.57 1 96.69 96 ASN A C 1
ATOM 738 O O . ASN A 1 96 ? 14.211 7.012 7.039 1 96.69 96 ASN A O 1
ATOM 742 N N . TYR A 1 97 ? 12.547 5.5 7.129 1 97.75 97 TYR A N 1
ATOM 743 C CA . TYR A 1 97 ? 11.867 5.984 5.934 1 97.75 97 TYR A CA 1
ATOM 744 C C . TYR A 1 97 ? 10.391 6.223 6.207 1 97.75 97 TYR A C 1
ATOM 746 O O . TYR A 1 97 ? 9.742 5.422 6.883 1 97.75 97 TYR A O 1
ATOM 754 N N . TYR A 1 98 ? 9.898 7.309 5.668 1 97.88 98 TYR A N 1
ATOM 755 C CA . TYR A 1 98 ? 8.523 7.738 5.918 1 97.88 98 TYR A CA 1
ATOM 756 C C . TYR A 1 98 ? 7.762 7.91 4.609 1 97.88 98 TYR A C 1
ATOM 758 O O . TYR A 1 98 ? 8 8.867 3.867 1 97.88 98 TYR A O 1
ATOM 766 N N . TYR A 1 99 ? 6.848 7.004 4.359 1 97.88 99 TYR A N 1
ATOM 767 C CA . TYR A 1 99 ? 6.117 6.98 3.098 1 97.88 99 TYR A CA 1
ATOM 768 C C . TYR A 1 99 ? 4.691 7.492 3.283 1 97.88 99 TYR A C 1
ATOM 770 O O . TYR A 1 99 ? 3.934 6.957 4.094 1 97.88 99 TYR A O 1
ATOM 778 N N . ALA A 1 100 ? 4.324 8.461 2.564 1 96.94 100 ALA A N 1
ATOM 779 C CA . ALA A 1 100 ? 2.957 8.977 2.504 1 96.94 100 ALA A CA 1
ATOM 780 C C . ALA A 1 100 ? 2.318 8.672 1.151 1 96.94 100 ALA A C 1
ATOM 782 O O . ALA A 1 100 ? 2.691 9.266 0.136 1 96.94 100 ALA A O 1
ATOM 783 N N . PHE A 1 101 ? 1.318 7.84 1.226 1 95.69 101 PHE A N 1
ATOM 784 C CA . PHE A 1 101 ? 0.66 7.457 -0.017 1 95.69 101 PHE A CA 1
ATOM 785 C C . PHE A 1 101 ? -0.514 8.383 -0.318 1 95.69 101 PHE A C 1
ATOM 787 O O . PHE A 1 101 ? -0.986 8.445 -1.455 1 95.69 101 PHE A O 1
ATOM 794 N N . GLY A 1 102 ? -0.956 9.031 0.658 1 94.81 102 GLY A N 1
ATOM 795 C CA . GLY A 1 102 ? -2.061 9.969 0.54 1 94.81 102 GLY A CA 1
ATOM 796 C C . GLY A 1 102 ? -1.796 11.289 1.231 1 94.81 102 GLY A C 1
ATOM 797 O O . GLY A 1 102 ? -0.641 11.664 1.454 1 94.81 102 GLY A O 1
ATOM 798 N N . GLY A 1 103 ? -2.951 12.031 1.365 1 96.56 103 GLY A N 1
ATOM 799 C CA . GLY A 1 103 ? -2.803 13.32 2.02 1 96.56 103 GLY A CA 1
ATOM 800 C C . GLY A 1 103 ? -2.24 14.391 1.106 1 96.56 103 GLY A C 1
ATOM 801 O O . GLY A 1 103 ? -1.653 15.367 1.576 1 96.56 103 GLY A O 1
ATOM 802 N N . ASN A 1 104 ? -2.496 14.266 -0.128 1 97.38 104 ASN A N 1
ATOM 803 C CA . ASN A 1 104 ? -1.816 15.102 -1.112 1 97.38 104 ASN A CA 1
ATOM 804 C C . ASN A 1 104 ? -2.234 16.562 -0.989 1 97.38 104 ASN A C 1
ATOM 806 O O . ASN A 1 104 ? -1.392 17.453 -1.052 1 97.38 104 ASN A O 1
ATOM 810 N N . HIS A 1 105 ? -3.465 16.828 -0.804 1 98.31 105 HIS A N 1
ATOM 811 C CA . HIS A 1 105 ? -3.906 18.203 -0.627 1 98.31 105 HIS A CA 1
ATOM 812 C C . HIS A 1 105 ? -3.377 18.797 0.679 1 98.31 105 HIS A C 1
ATOM 814 O O . HIS A 1 105 ? -2.994 19.969 0.729 1 98.31 105 HIS A O 1
ATOM 820 N N . ARG A 1 106 ? -3.387 17.969 1.731 1 98.38 106 ARG A N 1
ATOM 821 C CA . ARG A 1 106 ? -2.844 18.438 3.004 1 98.38 106 ARG A CA 1
ATOM 822 C C . ARG A 1 106 ? -1.352 18.734 2.889 1 98.38 106 ARG A C 1
ATOM 824 O O . ARG A 1 106 ? -0.888 19.797 3.311 1 98.38 106 ARG A O 1
ATOM 831 N N . TYR A 1 107 ? -0.657 17.875 2.293 1 98.44 107 TYR A N 1
ATOM 832 C CA . TYR A 1 107 ? 0.773 18.094 2.102 1 98.44 107 TYR A CA 1
ATOM 833 C C . TYR A 1 107 ? 1.035 19.391 1.364 1 98.44 107 TYR A C 1
ATOM 835 O O . TYR A 1 107 ? 1.859 20.203 1.797 1 98.44 107 TYR A O 1
ATOM 843 N N . GLU A 1 108 ? 0.335 19.594 0.324 1 98.69 108 GLU A N 1
ATOM 844 C CA . GLU A 1 108 ? 0.516 20.781 -0.504 1 98.69 108 GLU A CA 1
ATOM 845 C C . GLU A 1 108 ? 0.193 22.062 0.277 1 98.69 108 GLU A C 1
ATOM 847 O O . GLU A 1 108 ? 0.888 23.062 0.146 1 98.69 108 GLU A O 1
ATOM 852 N N . ALA A 1 109 ? -0.792 22 1.058 1 98.81 109 ALA A N 1
ATOM 853 C CA . ALA A 1 109 ? -1.175 23.156 1.86 1 98.81 109 ALA A CA 1
ATOM 854 C C . ALA A 1 109 ? -0.065 23.531 2.834 1 98.81 109 ALA A C 1
ATOM 856 O O . ALA A 1 109 ? 0.296 24.703 2.941 1 98.81 109 ALA A O 1
ATOM 857 N N . PHE A 1 110 ? 0.451 22.578 3.471 1 98.69 110 PHE A N 1
ATOM 858 C CA . PHE A 1 110 ? 1.54 22.844 4.402 1 98.69 110 PHE A CA 1
ATOM 859 C C . PHE A 1 110 ? 2.76 23.391 3.67 1 98.69 110 PHE A C 1
ATOM 861 O O . PHE A 1 110 ? 3.41 24.312 4.148 1 98.69 110 PHE A O 1
ATOM 868 N N . LYS A 1 111 ? 3.027 22.812 2.645 1 98.56 111 LYS A N 1
ATOM 869 C CA . LYS A 1 111 ? 4.16 23.234 1.832 1 98.56 111 LYS A CA 1
ATOM 870 C C . LYS A 1 111 ? 4.008 24.703 1.399 1 98.56 111 LYS A C 1
ATOM 872 O O . LYS A 1 111 ? 4.93 25.5 1.567 1 98.56 111 LYS A O 1
ATOM 877 N N . ARG A 1 112 ? 2.902 25.031 0.9 1 98.62 112 ARG A N 1
ATOM 878 C CA . ARG A 1 112 ? 2.686 26.375 0.381 1 98.62 112 ARG A CA 1
ATOM 879 C C . ARG A 1 112 ? 2.699 27.406 1.507 1 98.62 112 ARG A C 1
ATOM 881 O O . ARG A 1 112 ? 3.031 28.578 1.285 1 98.62 112 ARG A O 1
ATOM 888 N N . LEU A 1 113 ? 2.389 26.984 2.668 1 98.5 113 LEU A N 1
ATOM 889 C CA . LEU A 1 113 ? 2.422 27.875 3.826 1 98.5 113 LEU A CA 1
ATOM 890 C C . LEU A 1 113 ? 3.818 27.922 4.438 1 98.5 113 LEU A C 1
ATOM 892 O O . LEU A 1 113 ? 4.02 28.516 5.496 1 98.5 113 LEU A O 1
ATOM 896 N N . ASP A 1 114 ? 4.754 27.219 3.859 1 98.12 114 ASP A N 1
ATOM 897 C CA . ASP A 1 114 ? 6.152 27.188 4.27 1 98.12 114 ASP A CA 1
ATOM 898 C C . ASP A 1 114 ? 6.293 26.656 5.695 1 98.12 114 ASP A C 1
ATOM 900 O O . ASP A 1 114 ? 7.043 27.219 6.5 1 98.12 114 ASP A O 1
ATOM 904 N N . ARG A 1 115 ? 5.457 25.703 5.93 1 97.44 115 ARG A N 1
ATOM 905 C CA . ARG A 1 115 ? 5.633 25.016 7.207 1 97.44 115 ARG A CA 1
ATOM 906 C C . ARG A 1 115 ? 6.816 24.047 7.152 1 97.44 115 ARG A C 1
ATOM 908 O O . ARG A 1 115 ? 7.078 23.438 6.117 1 97.44 115 ARG A O 1
ATOM 915 N N . SER A 1 116 ? 7.504 23.953 8.336 1 97.44 116 SER A N 1
ATOM 916 C CA . SER A 1 116 ? 8.672 23.078 8.383 1 97.44 116 SER A CA 1
ATOM 917 C C . SER A 1 116 ? 8.273 21.641 8.641 1 97.44 116 SER A C 1
ATOM 919 O O . SER A 1 116 ? 8.961 20.719 8.203 1 97.44 116 SER A O 1
ATOM 921 N N . THR A 1 117 ? 7.184 21.531 9.406 1 98.25 117 THR A N 1
ATOM 922 C CA . THR A 1 117 ? 6.738 20.203 9.781 1 98.25 117 THR A CA 1
ATOM 923 C C . THR A 1 117 ? 5.25 20.031 9.477 1 98.25 117 THR A C 1
ATOM 925 O O . THR A 1 117 ? 4.551 21 9.203 1 98.25 117 THR A O 1
ATOM 928 N N . ILE A 1 118 ? 4.801 18.797 9.492 1 98.38 118 ILE A N 1
ATOM 929 C CA . ILE A 1 118 ? 3.412 18.422 9.258 1 98.38 118 ILE A CA 1
ATOM 930 C C . ILE A 1 118 ? 3.023 17.297 10.211 1 98.38 118 ILE A C 1
ATOM 932 O O . ILE A 1 118 ? 3.799 16.359 10.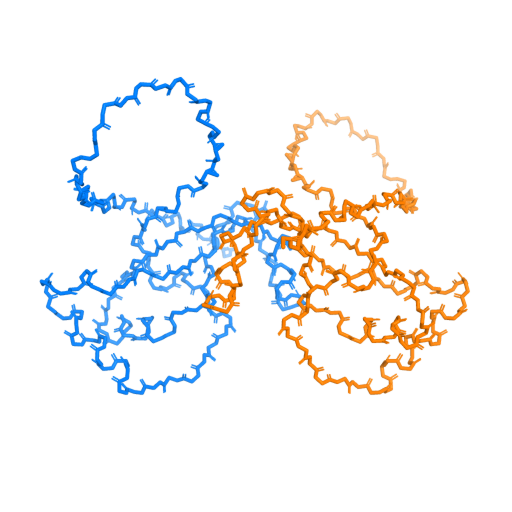43 1 98.38 118 ILE A O 1
ATOM 936 N N . PRO A 1 119 ? 1.853 17.422 10.828 1 98.19 119 PRO A N 1
ATOM 937 C CA . PRO A 1 119 ? 1.42 16.328 11.711 1 98.19 119 PRO A CA 1
ATOM 938 C C . PRO A 1 119 ? 1.162 15.039 10.953 1 98.19 119 PRO A C 1
ATOM 940 O O . PRO A 1 119 ? 0.45 15.039 9.945 1 98.19 119 PRO A O 1
ATOM 943 N N . CYS A 1 120 ? 1.738 13.922 11.562 1 98.06 120 CYS A N 1
ATOM 944 C CA . CYS A 1 120 ? 1.611 12.609 10.93 1 98.06 120 CYS A CA 1
ATOM 945 C C . CYS A 1 120 ? 1.271 11.539 11.961 1 98.06 120 CYS A C 1
ATOM 947 O O . CYS A 1 120 ? 1.808 11.547 13.07 1 98.06 120 CYS A O 1
ATOM 949 N N . LYS A 1 121 ? 0.345 10.703 11.531 1 96.69 121 LYS A N 1
ATOM 950 C CA . LYS A 1 121 ? 0.203 9.422 12.203 1 96.69 121 LYS A CA 1
ATOM 951 C C . LYS A 1 121 ? 1.174 8.391 11.633 1 96.69 121 LYS A C 1
ATOM 953 O O . LYS A 1 121 ? 1.084 8.023 10.461 1 96.69 121 LYS A O 1
ATOM 958 N N . LEU A 1 122 ? 2.062 7.957 12.492 1 96.25 122 LEU A N 1
ATOM 959 C CA . LEU A 1 122 ? 3.07 7.016 12.016 1 96.25 122 LEU A CA 1
ATOM 960 C C . LEU A 1 122 ? 2.621 5.574 12.25 1 96.25 122 LEU A C 1
ATOM 962 O O . LEU A 1 122 ? 2.291 5.199 13.375 1 96.25 122 LEU A O 1
ATOM 966 N N . ILE A 1 123 ? 2.619 4.832 11.203 1 94.81 123 ILE A N 1
ATOM 967 C CA . ILE A 1 123 ? 2.277 3.412 11.242 1 94.81 123 ILE A CA 1
ATOM 968 C C . ILE A 1 123 ? 3.508 2.574 10.906 1 94.81 123 ILE A C 1
ATOM 970 O O . ILE A 1 123 ? 4.059 2.686 9.805 1 94.81 123 ILE A O 1
ATOM 974 N N . LYS A 1 124 ? 3.83 1.759 11.859 1 93.5 124 LYS A N 1
ATOM 975 C CA . LYS A 1 124 ? 4.988 0.908 11.609 1 93.5 124 LYS A CA 1
ATOM 976 C C . LYS A 1 124 ? 4.68 -0.138 10.539 1 93.5 124 LYS A C 1
ATOM 978 O O . LYS A 1 124 ? 3.605 -0.745 10.555 1 93.5 124 LYS A O 1
ATOM 983 N N . SER A 1 125 ? 5.59 -0.288 9.648 1 94.56 125 SER A N 1
ATOM 984 C CA . SER A 1 125 ? 5.477 -1.244 8.547 1 94.56 125 SER A CA 1
ATOM 985 C C . SER A 1 125 ? 6.832 -1.854 8.203 1 94.56 125 SER A C 1
ATOM 987 O O . SER A 1 125 ? 7.801 -1.691 8.953 1 94.56 125 SER A O 1
ATOM 989 N N . SER A 1 126 ? 6.789 -2.736 7.23 1 93.06 126 SER A N 1
ATOM 990 C CA . SER A 1 126 ? 8.023 -3.432 6.875 1 93.06 126 SER A CA 1
ATOM 991 C C . SER A 1 126 ? 8.375 -3.209 5.406 1 93.06 126 SER A C 1
ATOM 993 O O . SER A 1 126 ? 7.516 -2.842 4.605 1 93.06 126 SER A O 1
ATOM 995 N N . VAL A 1 127 ? 9.641 -3.496 5.152 1 95.44 127 VAL A N 1
ATOM 996 C CA . VAL A 1 127 ? 10.117 -3.412 3.773 1 95.44 127 VAL A CA 1
ATOM 997 C C . VAL A 1 127 ? 9.344 -4.402 2.902 1 95.44 127 VAL A C 1
ATOM 999 O O . VAL A 1 127 ? 8.992 -4.094 1.762 1 95.44 127 VAL A O 1
ATOM 1002 N N . ALA A 1 128 ? 9.078 -5.562 3.457 1 93.5 128 ALA A N 1
ATOM 1003 C CA . ALA A 1 128 ? 8.336 -6.586 2.721 1 93.5 128 ALA A CA 1
ATOM 1004 C C . ALA A 1 128 ? 6.945 -6.094 2.344 1 93.5 128 ALA A C 1
ATOM 1006 O O . ALA A 1 128 ? 6.504 -6.266 1.205 1 93.5 128 ALA A O 1
ATOM 1007 N N . THR A 1 129 ? 6.312 -5.473 3.273 1 94.31 129 THR A N 1
ATOM 1008 C CA . THR A 1 129 ? 4.988 -4.926 3.004 1 94.31 129 THR A CA 1
ATOM 1009 C C . THR A 1 129 ? 5.059 -3.834 1.94 1 94.31 129 THR A C 1
ATOM 1011 O O . THR A 1 129 ? 4.262 -3.824 0.999 1 94.31 129 THR A O 1
ATOM 1014 N N . LEU A 1 130 ? 6.004 -2.969 2.094 1 95.62 130 LEU A N 1
ATOM 1015 C CA . LEU A 1 130 ? 6.184 -1.887 1.133 1 95.62 130 LEU A CA 1
ATOM 1016 C C . LEU A 1 130 ? 6.473 -2.439 -0.26 1 95.62 130 LEU A C 1
ATOM 1018 O O . LEU A 1 130 ? 6 -1.894 -1.259 1 95.62 130 LEU A O 1
ATOM 1022 N N . ARG A 1 131 ? 7.195 -3.488 -0.371 1 95 131 ARG A N 1
ATOM 1023 C CA . ARG A 1 131 ? 7.523 -4.125 -1.642 1 95 131 ARG A CA 1
ATOM 1024 C C . ARG A 1 131 ? 6.262 -4.609 -2.354 1 95 131 ARG A C 1
ATOM 1026 O O . ARG A 1 131 ? 6.172 -4.535 -3.582 1 95 131 ARG A O 1
ATOM 1033 N N . VAL A 1 132 ? 5.316 -5.055 -1.619 1 94.5 132 VAL A N 1
ATOM 1034 C CA . VAL A 1 132 ? 4.074 -5.531 -2.219 1 94.5 132 VAL A CA 1
ATOM 1035 C C . VAL A 1 132 ? 3.363 -4.375 -2.922 1 94.5 132 VAL A C 1
ATOM 1037 O O . VAL A 1 132 ? 2.775 -4.555 -3.99 1 94.5 132 VAL A O 1
ATOM 1040 N N . TYR A 1 133 ? 3.504 -3.203 -2.359 1 92.75 133 TYR A N 1
ATOM 1041 C CA . TYR A 1 133 ? 2.824 -2.033 -2.906 1 92.75 133 TYR A CA 1
ATOM 1042 C C . TYR A 1 133 ? 3.607 -1.442 -4.074 1 92.75 133 TYR A C 1
ATOM 1044 O O . TYR A 1 133 ? 3.027 -1.095 -5.105 1 92.75 133 TYR A O 1
ATOM 1052 N N . LEU A 1 134 ? 4.891 -1.407 -3.91 1 93.69 134 LEU A N 1
ATOM 1053 C CA . LEU A 1 134 ? 5.691 -0.626 -4.844 1 93.69 134 LEU A CA 1
ATOM 1054 C C . LEU A 1 134 ? 6.34 -1.529 -5.891 1 93.69 134 LEU A C 1
ATOM 1056 O O . LEU A 1 134 ? 6.805 -1.051 -6.926 1 93.69 134 LEU A O 1
ATOM 1060 N N . GLY A 1 135 ? 6.449 -2.805 -5.566 1 91.44 135 GLY A N 1
ATOM 1061 C CA . GLY A 1 135 ? 7.086 -3.73 -6.488 1 91.44 135 GLY A CA 1
ATOM 1062 C C . GLY A 1 135 ? 8.523 -3.367 -6.797 1 91.44 135 GLY A C 1
ATOM 1063 O O . GLY A 1 135 ? 9.32 -3.141 -5.887 1 91.44 135 GLY A O 1
ATOM 1064 N N . SER A 1 136 ? 8.797 -3.357 -8.117 1 90.75 136 SER A N 1
ATOM 1065 C CA . SER A 1 136 ? 10.164 -3.15 -8.57 1 90.75 136 SER A CA 1
ATOM 1066 C C . SER A 1 136 ? 10.594 -1.698 -8.391 1 90.75 136 SER A C 1
ATOM 1068 O O . SER A 1 136 ? 11.781 -1.382 -8.469 1 90.75 136 SER A O 1
ATOM 1070 N N . SER A 1 137 ? 9.664 -0.846 -8.094 1 91.94 137 SER A N 1
ATOM 1071 C CA . SER A 1 137 ? 9.992 0.566 -7.934 1 91.94 137 SER A CA 1
ATOM 1072 C C . SER A 1 137 ? 10.516 0.856 -6.531 1 91.94 137 SER A C 1
ATOM 1074 O O . SER A 1 137 ? 11 1.956 -6.258 1 91.94 137 SER A O 1
ATOM 1076 N N . LEU A 1 138 ? 10.453 -0.105 -5.664 1 95.19 138 LEU A N 1
ATOM 1077 C CA . LEU A 1 138 ? 10.969 0.106 -4.316 1 95.19 138 LEU A CA 1
ATOM 1078 C C . LEU A 1 138 ? 12.492 0.18 -4.32 1 95.19 138 LEU A C 1
ATOM 1080 O O . LEU A 1 138 ? 13.156 -0.761 -4.75 1 95.19 138 LEU A O 1
ATOM 1084 N N . PRO A 1 139 ? 13.031 1.335 -3.811 1 95.38 139 PRO A N 1
ATOM 1085 C CA . PRO A 1 139 ? 14.492 1.415 -3.719 1 95.38 139 PRO A CA 1
ATOM 1086 C C . PRO A 1 139 ? 15.062 0.522 -2.621 1 95.38 139 PRO A C 1
ATOM 1088 O O . PRO A 1 139 ? 14.312 -0.033 -1.816 1 95.38 139 PRO A O 1
ATOM 1091 N N . ASP A 1 140 ? 16.391 0.366 -2.707 1 95.5 140 ASP A N 1
ATOM 1092 C CA . ASP A 1 140 ? 17.078 -0.361 -1.647 1 95.5 140 ASP A CA 1
ATOM 1093 C C . ASP A 1 140 ? 17.156 0.47 -0.369 1 95.5 140 ASP A C 1
ATOM 1095 O O . ASP A 1 140 ? 17.953 1.402 -0.274 1 95.5 140 ASP A O 1
ATOM 1099 N N . LEU A 1 141 ? 16.312 0.08 0.595 1 94.31 141 LEU A N 1
ATOM 1100 C CA . LEU A 1 141 ? 16.281 0.825 1.849 1 94.31 141 LEU A CA 1
ATOM 1101 C C . LEU A 1 141 ? 17.359 0.327 2.811 1 94.31 141 LEU A C 1
ATOM 1103 O O . LEU A 1 141 ? 17.344 -0.839 3.211 1 94.31 141 LEU A O 1
ATOM 1107 N N . GLN A 1 142 ? 18.25 1.252 3.125 1 93.88 142 GLN A N 1
ATOM 1108 C CA . GLN A 1 142 ? 19.406 0.875 3.949 1 93.88 142 GLN A CA 1
ATOM 1109 C C . GLN A 1 142 ? 19.141 1.176 5.422 1 93.88 142 GLN A C 1
ATOM 1111 O O . GLN A 1 142 ? 18.375 2.086 5.75 1 93.88 142 GLN A O 1
ATOM 1116 N N . MET B 1 1 ? -29.797 -14.258 8.453 1 23.78 1 MET B N 1
ATOM 1117 C CA . MET B 1 1 ? -28.688 -14.539 9.359 1 23.78 1 MET B CA 1
ATOM 1118 C C . MET B 1 1 ? -27.5 -15.133 8.602 1 23.78 1 MET B C 1
ATOM 1120 O O . MET B 1 1 ? -27.5 -16.328 8.297 1 23.78 1 MET B O 1
ATOM 1124 N N . TYR B 1 2 ? -26.938 -14.516 7.582 1 25.12 2 TYR B N 1
ATOM 1125 C CA . TYR B 1 2 ? -25.938 -15.031 6.656 1 25.12 2 TYR B CA 1
ATOM 1126 C C . TYR B 1 2 ? -24.641 -15.359 7.383 1 25.12 2 TYR B C 1
ATOM 1128 O O . TYR B 1 2 ? -24.031 -14.492 8.016 1 25.12 2 TYR B O 1
ATOM 1136 N N . LEU B 1 3 ? -24.609 -16.516 8.016 1 23.78 3 LEU B N 1
ATOM 1137 C CA . LEU B 1 3 ? -23.422 -17.109 8.625 1 23.78 3 LEU B CA 1
ATOM 1138 C C . LEU B 1 3 ? -22.234 -17.031 7.68 1 23.78 3 LEU B C 1
ATOM 1140 O O . LEU B 1 3 ? -22.234 -17.641 6.609 1 23.78 3 LEU B O 1
ATOM 1144 N N . GLN B 1 4 ? -21.703 -15.875 7.5 1 24.91 4 GLN B N 1
ATOM 1145 C CA . GLN B 1 4 ? -20.469 -15.758 6.723 1 24.91 4 GLN B CA 1
ATOM 1146 C C . GLN B 1 4 ? -19.422 -16.781 7.188 1 24.91 4 GLN B C 1
ATOM 1148 O O . GLN B 1 4 ? -19.078 -16.812 8.367 1 24.91 4 GLN B O 1
ATOM 1153 N N . THR B 1 5 ? -19.531 -18 6.738 1 25.31 5 THR B N 1
ATOM 1154 C CA . THR B 1 5 ? -18.594 -19.094 6.957 1 25.31 5 THR B CA 1
ATOM 1155 C C . THR B 1 5 ? -17.156 -18.625 6.812 1 25.31 5 THR B C 1
ATOM 1157 O O . THR B 1 5 ? -16.797 -18 5.816 1 25.31 5 THR B O 1
ATOM 1160 N N . VAL B 1 6 ? -16.609 -18.219 7.898 1 30.72 6 VAL B N 1
ATOM 1161 C CA . VAL B 1 6 ? -15.164 -18 7.988 1 30.72 6 VAL B CA 1
ATOM 1162 C C . VAL B 1 6 ? -14.43 -19.172 7.32 1 30.72 6 VAL B C 1
ATOM 1164 O O . VAL B 1 6 ? -14.5 -20.297 7.789 1 30.72 6 VAL B O 1
ATOM 1167 N N . THR B 1 7 ? -14.555 -19.328 6.008 1 28.44 7 THR B N 1
ATOM 1168 C CA . THR B 1 7 ? -13.805 -20.391 5.344 1 28.44 7 THR B CA 1
ATOM 1169 C C . THR B 1 7 ? -12.336 -20.344 5.727 1 28.44 7 THR B C 1
ATOM 1171 O O . THR B 1 7 ? -11.656 -19.344 5.484 1 28.44 7 THR B O 1
ATOM 1174 N N . THR B 1 8 ? -12.031 -20.938 6.832 1 28.97 8 THR B N 1
ATOM 1175 C CA . THR B 1 8 ? -10.641 -21.219 7.199 1 28.97 8 THR B CA 1
ATOM 1176 C C . THR B 1 8 ? -9.859 -21.734 5.996 1 28.97 8 THR B C 1
ATOM 1178 O O . THR B 1 8 ? -10.164 -22.797 5.461 1 28.97 8 THR B O 1
ATOM 1181 N N . ILE B 1 9 ? -9.617 -20.891 5.141 1 33.78 9 ILE B N 1
ATOM 1182 C CA . ILE B 1 9 ? -8.789 -21.328 4.016 1 33.78 9 ILE B CA 1
ATOM 1183 C C . ILE B 1 9 ? -7.555 -22.047 4.531 1 33.78 9 ILE B C 1
ATOM 1185 O O . ILE B 1 9 ? -6.816 -21.531 5.363 1 33.78 9 ILE B O 1
ATOM 1189 N N . ALA B 1 10 ? -7.734 -23.359 4.594 1 29.77 10 ALA B N 1
ATOM 1190 C CA . ALA B 1 10 ? -6.539 -24.156 4.84 1 29.77 10 ALA B CA 1
ATOM 1191 C C . ALA B 1 10 ? -5.414 -23.766 3.887 1 29.77 10 ALA B C 1
ATOM 1193 O O . ALA B 1 10 ? -5.527 -23.953 2.672 1 29.77 10 ALA B O 1
ATOM 1194 N N . VAL B 1 11 ? -4.844 -22.672 4.219 1 35.47 11 VAL B N 1
ATOM 1195 C CA . VAL B 1 11 ? -3.611 -22.406 3.482 1 35.47 11 VAL B CA 1
ATOM 1196 C C . VAL B 1 11 ? -2.67 -23.609 3.6 1 35.47 11 VAL B C 1
ATOM 1198 O O . VAL B 1 11 ? -2.268 -23.984 4.703 1 35.47 11 VAL B O 1
ATOM 1201 N N . VAL B 1 12 ? -2.908 -24.641 2.85 1 31.38 12 VAL B N 1
ATOM 1202 C CA . VAL B 1 12 ? -1.95 -25.75 2.836 1 31.38 12 VAL B CA 1
ATOM 1203 C C . VAL B 1 12 ? -0.541 -25.203 2.623 1 31.38 12 VAL B C 1
ATOM 1205 O O . VAL B 1 12 ? -0.28 -24.5 1.639 1 31.38 12 VAL B O 1
ATOM 1208 N N . LEU B 1 13 ? 0.144 -25.047 3.662 1 32.81 13 LEU B N 1
ATOM 1209 C CA . LEU B 1 13 ? 1.57 -24.734 3.639 1 32.81 13 LEU B CA 1
ATOM 1210 C C . LEU B 1 13 ? 2.322 -25.719 2.746 1 32.81 13 LEU B C 1
ATOM 1212 O O . LEU B 1 13 ? 2.459 -26.906 3.084 1 32.81 13 LEU B O 1
ATOM 1216 N N . SER B 1 14 ? 1.991 -25.75 1.497 1 27.62 14 SER B N 1
ATOM 1217 C CA . SER B 1 14 ? 2.924 -26.594 0.752 1 27.62 14 SER B CA 1
ATOM 1218 C C . SER B 1 14 ? 4.344 -26.047 0.826 1 27.62 14 SER B C 1
ATOM 1220 O O . SER B 1 14 ? 4.57 -24.859 0.552 1 27.62 14 SER B O 1
ATOM 1222 N N . THR B 1 15 ? 5.078 -26.562 1.742 1 28.95 15 THR B N 1
ATOM 1223 C CA . THR B 1 15 ? 6.512 -26.312 1.812 1 28.95 15 THR B CA 1
ATOM 1224 C C . THR B 1 15 ? 7.156 -26.453 0.435 1 28.95 15 THR B C 1
ATOM 1226 O O . THR B 1 15 ? 7.234 -27.562 -0.107 1 28.95 15 THR B O 1
ATOM 1229 N N . MET B 1 16 ? 6.891 -25.641 -0.467 1 30.75 16 MET B N 1
ATOM 1230 C CA . MET B 1 16 ? 7.766 -25.719 -1.635 1 30.75 16 MET B CA 1
ATOM 1231 C C . MET B 1 16 ? 9.227 -25.859 -1.216 1 30.75 16 MET B C 1
ATOM 1233 O O . MET B 1 16 ? 9.664 -25.203 -0.262 1 30.75 16 MET B O 1
ATOM 1237 N N . HIS B 1 17 ? 9.836 -26.969 -1.394 1 28.03 17 HIS B N 1
ATOM 1238 C CA . HIS B 1 17 ? 11.258 -27.25 -1.255 1 28.03 17 HIS B CA 1
ATOM 1239 C C . HIS B 1 17 ? 12.109 -26.141 -1.867 1 28.03 17 HIS B C 1
ATOM 1241 O O . HIS B 1 17 ? 11.984 -25.844 -3.059 1 28.03 17 HIS B O 1
ATOM 1247 N N . ILE B 1 18 ? 12.281 -25.188 -1.089 1 30.27 18 ILE B N 1
ATOM 1248 C CA . ILE B 1 18 ? 13.383 -24.328 -1.498 1 30.27 18 ILE B CA 1
ATOM 1249 C C . ILE B 1 18 ? 14.602 -25.172 -1.852 1 30.27 18 ILE B C 1
ATOM 1251 O O . ILE B 1 18 ? 15.094 -25.938 -1.025 1 30.27 18 ILE B O 1
ATOM 1255 N N . ARG B 1 19 ? 14.734 -25.5 -3.064 1 27.09 19 ARG B N 1
ATOM 1256 C CA . ARG B 1 19 ? 15.992 -26.141 -3.443 1 27.09 19 ARG B CA 1
ATOM 1257 C C . ARG B 1 19 ? 17.188 -25.344 -2.949 1 27.09 19 ARG B C 1
ATOM 1259 O O . ARG B 1 19 ? 17.297 -24.141 -3.215 1 27.09 19 ARG B O 1
ATOM 1266 N N . ASN B 1 20 ? 17.734 -25.719 -1.789 1 24.14 20 ASN B N 1
ATOM 1267 C CA . ASN B 1 20 ? 19.047 -25.328 -1.266 1 24.14 20 ASN B CA 1
ATOM 1268 C C . ASN B 1 20 ? 20.109 -25.344 -2.355 1 24.14 20 ASN B C 1
ATOM 1270 O O . ASN B 1 20 ? 20.5 -26.406 -2.842 1 24.14 20 ASN B O 1
ATOM 1274 N N . VAL B 1 21 ? 20.109 -24.516 -3.32 1 24.48 21 VAL B N 1
ATOM 1275 C CA . VAL B 1 21 ? 21.359 -24.5 -4.059 1 24.48 21 VAL B CA 1
ATOM 1276 C C . VAL B 1 21 ? 22.531 -24.312 -3.092 1 24.48 21 VAL B C 1
ATOM 1278 O O . VAL B 1 21 ? 22.547 -23.359 -2.316 1 24.48 21 VAL B O 1
ATOM 1281 N N . HIS B 1 22 ? 23.078 -25.312 -2.541 1 24.17 22 HIS B N 1
ATOM 1282 C CA . HIS B 1 22 ? 24.25 -25.562 -1.723 1 24.17 22 HIS B CA 1
ATOM 1283 C C . HIS B 1 22 ? 25.453 -24.781 -2.244 1 24.17 22 HIS B C 1
ATOM 1285 O O . HIS B 1 22 ? 26.047 -25.156 -3.256 1 24.17 22 HIS B O 1
ATOM 1291 N N . SER B 1 23 ? 25.422 -23.453 -2.447 1 23.38 23 SER B N 1
ATOM 1292 C CA . SER B 1 23 ? 26.812 -23.016 -2.607 1 23.38 23 SER B CA 1
ATOM 1293 C C . SER B 1 23 ? 27.656 -23.406 -1.404 1 23.38 23 SER B C 1
ATOM 1295 O O . SER B 1 23 ? 27.156 -23.484 -0.281 1 23.38 23 SER B O 1
ATOM 1297 N N . ALA B 1 24 ? 28.797 -24.047 -1.563 1 23.28 24 ALA B N 1
ATOM 1298 C CA . ALA B 1 24 ? 29.938 -24.531 -0.792 1 23.28 24 ALA B CA 1
ATOM 1299 C C . ALA B 1 24 ? 30.484 -23.422 0.112 1 23.28 24 ALA B C 1
ATOM 1301 O O . ALA B 1 24 ? 31.594 -22.922 -0.118 1 23.28 24 ALA B O 1
ATOM 1302 N N . LEU B 1 25 ? 29.703 -22.469 0.632 1 23.03 25 LEU B N 1
ATOM 1303 C CA . LEU B 1 25 ? 30.453 -21.562 1.49 1 23.03 25 LEU B CA 1
ATOM 1304 C C . LEU B 1 25 ? 31.078 -22.312 2.658 1 23.03 25 LEU B C 1
ATOM 1306 O O . LEU B 1 25 ? 30.469 -23.234 3.207 1 23.03 25 LEU B O 1
ATOM 1310 N N . ARG B 1 26 ? 32.406 -22.203 2.914 1 21.33 26 ARG B N 1
ATOM 1311 C CA . ARG B 1 26 ? 33.438 -22.516 3.914 1 21.33 26 ARG B CA 1
ATOM 1312 C C . ARG B 1 26 ? 32.969 -22.094 5.309 1 21.33 26 ARG B C 1
ATOM 1314 O O . ARG B 1 26 ? 32.125 -21.203 5.449 1 21.33 26 ARG B O 1
ATOM 1321 N N . SER B 1 27 ? 33.594 -22.594 6.422 1 21.86 27 SER B N 1
ATOM 1322 C CA . SER B 1 27 ? 33.5 -23.062 7.805 1 21.86 27 SER B CA 1
ATOM 1323 C C . SER B 1 27 ? 33.438 -21.875 8.773 1 21.86 27 SER B C 1
ATOM 1325 O O . SER B 1 27 ? 33 -22.047 9.914 1 21.86 27 SER B O 1
ATOM 1327 N N . ASN B 1 28 ? 34.031 -20.719 8.555 1 24.12 28 ASN B N 1
ATOM 1328 C CA . ASN B 1 28 ? 34.594 -20.172 9.789 1 24.12 28 ASN B CA 1
ATOM 1329 C C . ASN B 1 28 ? 33.5 -19.734 10.75 1 24.12 28 ASN B C 1
ATOM 1331 O O . ASN B 1 28 ? 32.5 -19.109 10.344 1 24.12 28 ASN B O 1
ATOM 1335 N N . ARG B 1 29 ? 33.469 -20.188 12.086 1 22.48 29 ARG B N 1
ATOM 1336 C CA . ARG B 1 29 ? 32.656 -20.344 13.273 1 22.48 29 ARG B CA 1
ATOM 1337 C C . ARG B 1 29 ? 32.25 -19 13.852 1 22.48 29 ARG B C 1
ATOM 1339 O O . ARG B 1 29 ? 31.719 -18.922 14.969 1 22.48 29 ARG B O 1
ATOM 1346 N N . ASN B 1 30 ? 32.812 -17.859 13.422 1 24.98 30 ASN B N 1
ATOM 1347 C CA . ASN B 1 30 ? 32.688 -16.859 14.477 1 24.98 30 ASN B CA 1
ATOM 1348 C C . ASN B 1 30 ? 31.219 -16.594 14.836 1 24.98 30 ASN B C 1
ATOM 1350 O O . ASN B 1 30 ? 30.344 -16.75 14 1 24.98 30 ASN B O 1
ATOM 1354 N N . GLY B 1 31 ? 30.906 -16.594 16.172 1 27.36 31 GLY B N 1
ATOM 1355 C CA . GLY B 1 31 ? 29.734 -16.531 17.047 1 27.36 31 GLY B CA 1
ATOM 1356 C C . GLY B 1 31 ? 28.797 -15.398 16.688 1 27.36 31 GLY B C 1
ATOM 1357 O O . GLY B 1 31 ? 28.234 -14.75 17.562 1 27.36 31 GLY B O 1
ATOM 1358 N N . ARG B 1 32 ? 28.969 -14.812 15.594 1 25.27 32 ARG B N 1
ATOM 1359 C CA . ARG B 1 32 ? 28.203 -13.57 15.469 1 25.27 32 ARG B CA 1
ATOM 1360 C C . ARG B 1 32 ? 26.719 -13.82 15.711 1 25.27 32 ARG B C 1
ATOM 1362 O O . ARG B 1 32 ? 26.203 -14.898 15.406 1 25.27 32 ARG B O 1
ATOM 1369 N N . TYR B 1 33 ? 26.109 -13.062 16.672 1 27.52 33 TYR B N 1
ATOM 1370 C CA . TYR B 1 33 ? 24.734 -12.82 17.125 1 27.52 33 TYR B CA 1
ATOM 1371 C C . TYR B 1 33 ? 23.781 -12.789 15.93 1 27.52 33 TYR B C 1
ATOM 1373 O O . TYR B 1 33 ? 24 -12.031 14.977 1 27.52 33 TYR B O 1
ATOM 1381 N N . SER B 1 34 ? 23.281 -13.875 15.562 1 29.72 34 SER B N 1
ATOM 1382 C CA . SER B 1 34 ? 22.234 -14.102 14.555 1 29.72 34 SER B CA 1
ATOM 1383 C C . SER B 1 34 ? 21.031 -13.195 14.797 1 29.72 34 SER B C 1
ATOM 1385 O O . SER B 1 34 ? 20.328 -13.352 15.797 1 29.72 34 SER B O 1
ATOM 1387 N N . SER B 1 35 ? 21.141 -11.859 14.758 1 32.75 35 SER B N 1
ATOM 1388 C CA . SER B 1 35 ? 19.953 -11.023 14.75 1 32.75 35 SER B CA 1
ATOM 1389 C C . SER B 1 35 ? 18.812 -11.703 14.008 1 32.75 35 SER B C 1
ATOM 1391 O O . SER B 1 35 ? 18.938 -12.047 12.836 1 32.75 35 SER B O 1
ATOM 1393 N N . ILE B 1 36 ? 18.125 -12.57 14.742 1 32.03 36 ILE B N 1
ATOM 1394 C CA . ILE B 1 36 ? 16.844 -13.133 14.312 1 32.03 36 ILE B CA 1
ATOM 1395 C C . ILE B 1 36 ? 16 -12.039 13.664 1 32.03 36 ILE B C 1
ATOM 1397 O O . ILE B 1 36 ? 15.492 -11.148 14.344 1 32.03 36 ILE B O 1
ATOM 1401 N N . HIS B 1 37 ? 16.391 -11.258 12.773 1 34.41 37 HIS B N 1
ATOM 1402 C CA . HIS B 1 37 ? 15.352 -10.57 12.008 1 34.41 37 HIS B CA 1
ATOM 1403 C C . HIS B 1 37 ? 14.133 -11.461 11.797 1 34.41 37 HIS B C 1
ATOM 1405 O O . HIS B 1 37 ? 14.25 -12.57 11.273 1 34.41 37 HIS B O 1
ATOM 1411 N N . THR B 1 38 ? 13.258 -11.617 12.781 1 36.09 38 THR B N 1
ATOM 1412 C CA . THR B 1 38 ? 11.969 -12.234 12.508 1 36.09 38 THR B CA 1
ATOM 1413 C C . THR B 1 38 ? 11.57 -12.047 11.047 1 36.09 38 THR B C 1
ATOM 1415 O O . THR B 1 38 ? 11.258 -10.938 10.625 1 36.09 38 THR B O 1
ATOM 1418 N N . ALA B 1 39 ? 12.375 -12.305 10.172 1 38.66 39 ALA B N 1
ATOM 1419 C CA . ALA B 1 39 ? 11.984 -12.383 8.766 1 38.66 39 ALA B CA 1
ATOM 1420 C C . ALA B 1 39 ? 10.602 -13.023 8.625 1 38.66 39 ALA B C 1
ATOM 1422 O O . ALA B 1 39 ? 10.391 -14.156 9.055 1 38.66 39 ALA B O 1
ATOM 1423 N N . GLY B 1 40 ? 9.492 -12.367 9.008 1 43.62 40 GLY B N 1
ATOM 1424 C CA . GLY B 1 40 ? 8.281 -13.016 8.531 1 43.62 40 GLY B CA 1
ATOM 1425 C C . GLY B 1 40 ? 8.531 -13.961 7.367 1 43.62 40 GLY B C 1
ATOM 1426 O O . GLY B 1 40 ? 9.078 -13.555 6.34 1 43.62 40 GLY B O 1
ATOM 1427 N N . ILE B 1 41 ? 8.93 -15.023 7.609 1 49.75 41 ILE B N 1
ATOM 1428 C CA . ILE B 1 41 ? 9.164 -16.125 6.68 1 49.75 41 ILE B CA 1
ATOM 1429 C C . ILE B 1 41 ? 8.141 -16.062 5.547 1 49.75 41 ILE B C 1
ATOM 1431 O O . ILE B 1 41 ? 6.934 -16.172 5.785 1 49.75 41 ILE B O 1
ATOM 1435 N N . ASP B 1 42 ? 8.422 -15.172 4.516 1 62.88 42 ASP B N 1
ATOM 1436 C CA . ASP B 1 42 ? 7.664 -15.25 3.27 1 62.88 42 ASP B CA 1
ATOM 1437 C C . ASP B 1 42 ? 7.547 -16.703 2.793 1 62.88 42 ASP B C 1
ATOM 1439 O O . ASP B 1 42 ? 8.531 -17.297 2.365 1 62.88 42 ASP B O 1
ATOM 1443 N N . GLU B 1 43 ? 6.539 -17.391 3.342 1 83.94 43 GLU B N 1
ATOM 1444 C CA . GLU B 1 43 ? 6.203 -18.734 2.891 1 83.94 43 GLU B CA 1
ATOM 1445 C C . GLU B 1 43 ? 5.266 -18.688 1.687 1 83.94 43 GLU B C 1
ATOM 1447 O O . GLU B 1 43 ? 4.379 -17.828 1.612 1 83.94 43 GLU B O 1
ATOM 1452 N N . VAL B 1 44 ? 5.629 -19.531 0.733 1 94.75 44 VAL B N 1
ATOM 1453 C CA . VAL B 1 44 ? 4.766 -19.641 -0.439 1 94.75 44 VAL B CA 1
ATOM 1454 C C . VAL B 1 44 ? 3.629 -20.609 -0.15 1 94.75 44 VAL B C 1
ATOM 1456 O O . VAL B 1 44 ? 3.854 -21.703 0.394 1 94.75 44 VAL B O 1
ATOM 1459 N N . HIS B 1 45 ? 2.408 -20.266 -0.462 1 96.69 45 HIS B N 1
ATOM 1460 C CA . HIS B 1 45 ? 1.198 -21.047 -0.27 1 96.69 45 HIS B CA 1
ATOM 1461 C C . HIS B 1 45 ? 0.362 -21.094 -1.545 1 96.69 45 HIS B C 1
ATOM 1463 O O . HIS B 1 45 ? 0.322 -20.125 -2.301 1 96.69 45 HIS B O 1
ATOM 1469 N N . ASP B 1 46 ? -0.277 -22.25 -1.723 1 96.94 46 ASP B N 1
ATOM 1470 C CA . ASP B 1 46 ? -1.305 -22.297 -2.758 1 96.94 46 ASP B CA 1
ATOM 1471 C C . ASP B 1 46 ? -2.615 -21.703 -2.26 1 96.94 46 ASP B C 1
ATOM 1473 O O . ASP B 1 46 ? -3.291 -22.281 -1.41 1 96.94 46 ASP B O 1
ATOM 1477 N N . VAL B 1 47 ? -2.93 -20.641 -2.82 1 97.75 47 VAL B N 1
ATOM 1478 C CA . VAL B 1 47 ? -4.094 -19.875 -2.367 1 97.75 47 VAL B CA 1
ATOM 1479 C C . VAL B 1 47 ? -5.223 -20.016 -3.387 1 97.75 47 VAL B C 1
ATOM 1481 O O . VAL B 1 47 ? -5.004 -19.844 -4.59 1 97.75 47 VAL B O 1
ATOM 1484 N N . PRO B 1 48 ? -6.461 -20.359 -2.934 1 98.5 48 PRO B N 1
ATOM 1485 C CA . PRO B 1 48 ? -7.574 -20.328 -3.885 1 98.5 48 PRO B CA 1
ATOM 1486 C C . PRO B 1 48 ? -7.711 -18.984 -4.582 1 98.5 48 PRO B C 1
ATOM 1488 O O . PRO B 1 48 ? -7.645 -17.938 -3.932 1 98.5 48 PRO B O 1
ATOM 1491 N N . LEU B 1 49 ? -7.914 -18.938 -5.906 1 98.25 49 LEU B N 1
ATOM 1492 C CA . LEU B 1 49 ? -8.008 -17.703 -6.676 1 98.25 49 LEU B CA 1
ATOM 1493 C C . LEU B 1 49 ? -9.164 -16.844 -6.18 1 98.25 49 LEU B C 1
ATOM 1495 O O . LEU B 1 49 ? -9.047 -15.617 -6.117 1 98.25 49 LEU B O 1
ATOM 1499 N N . GLY B 1 50 ? -10.18 -17.5 -5.707 1 97.5 50 GLY B N 1
ATOM 1500 C CA . GLY B 1 50 ? -11.414 -16.828 -5.367 1 97.5 50 GLY B CA 1
ATOM 1501 C C . GLY B 1 50 ? -11.312 -16 -4.094 1 97.5 50 GLY B C 1
ATOM 1502 O O . GLY B 1 50 ? -12.148 -15.133 -3.838 1 97.5 50 GLY B O 1
ATOM 1503 N N . VAL B 1 51 ? -10.328 -16.219 -3.258 1 98.06 51 VAL B N 1
ATOM 1504 C CA . VAL B 1 51 ? -10.234 -15.508 -1.987 1 98.06 51 VAL B CA 1
ATOM 1505 C C . VAL B 1 51 ? -9.352 -14.273 -2.146 1 98.06 51 VAL B C 1
ATOM 1507 O O . VAL B 1 51 ? -9.305 -13.422 -1.259 1 98.06 51 VAL B O 1
ATOM 1510 N N . LEU B 1 52 ? -8.594 -14.164 -3.27 1 98.25 52 LEU B N 1
ATOM 1511 C CA . LEU B 1 52 ? -7.715 -13.016 -3.475 1 98.25 52 LEU B CA 1
ATOM 1512 C C . LEU B 1 52 ? -8.523 -11.758 -3.766 1 98.25 52 LEU B C 1
ATOM 1514 O O . LEU B 1 52 ? -9.43 -11.773 -4.609 1 98.25 52 LEU B O 1
ATOM 1518 N N . ILE B 1 53 ? -8.258 -10.742 -2.994 1 97.94 53 ILE B N 1
ATOM 1519 C CA . ILE B 1 53 ? -8.812 -9.414 -3.236 1 97.94 53 ILE B CA 1
ATOM 1520 C C . ILE B 1 53 ? -7.836 -8.586 -4.066 1 97.94 53 ILE B C 1
ATOM 1522 O O . ILE B 1 53 ? -6.676 -8.422 -3.686 1 97.94 53 ILE B O 1
ATOM 1526 N N . ARG B 1 54 ? -8.289 -8.023 -5.191 1 97.44 54 ARG B N 1
ATOM 1527 C CA . ARG B 1 54 ? -7.461 -7.277 -6.129 1 97.44 54 ARG B CA 1
ATOM 1528 C C . ARG B 1 54 ? -8.016 -5.875 -6.352 1 97.44 54 ARG B C 1
ATOM 1530 O O . ARG B 1 54 ? -8.766 -5.641 -7.301 1 97.44 54 ARG B O 1
ATOM 1537 N N . PRO B 1 55 ? -7.516 -4.945 -5.535 1 94.56 55 PRO B N 1
ATOM 1538 C CA . PRO B 1 55 ? -8.172 -3.637 -5.562 1 94.56 55 PRO B CA 1
ATOM 1539 C C . PRO B 1 55 ? -7.84 -2.834 -6.816 1 94.56 55 PRO B C 1
ATOM 1541 O O . PRO B 1 55 ? -8.594 -1.931 -7.191 1 94.56 55 PRO B O 1
ATOM 1544 N N . PHE B 1 56 ? -6.727 -3.143 -7.391 1 89.94 56 PHE B N 1
ATOM 1545 C CA . PHE B 1 56 ? -6.312 -2.395 -8.57 1 89.94 56 PHE B CA 1
ATOM 1546 C C . PHE B 1 56 ? -6.09 -3.332 -9.75 1 89.94 56 PHE B C 1
ATOM 1548 O O . PHE B 1 56 ? -5.066 -4.016 -9.828 1 89.94 56 PHE B O 1
ATOM 1555 N N . GLU B 1 57 ? -7.055 -3.381 -10.578 1 89.31 57 GLU B N 1
ATOM 1556 C CA . GLU B 1 57 ? -6.891 -4.145 -11.805 1 89.31 57 GLU B CA 1
ATOM 1557 C C . GLU B 1 57 ? -6.363 -3.262 -12.938 1 89.31 57 GLU B C 1
ATOM 1559 O O . GLU B 1 57 ? -6.879 -2.168 -13.172 1 89.31 57 GLU B O 1
ATOM 1564 N N . ALA B 1 58 ? -5.234 -3.713 -13.391 1 89.19 58 ALA B N 1
ATOM 1565 C CA . ALA B 1 58 ? -4.598 -2.963 -14.469 1 89.19 58 ALA B CA 1
ATOM 1566 C C . ALA B 1 58 ? -4.922 -3.578 -15.828 1 89.19 58 ALA B C 1
ATOM 1568 O O . ALA B 1 58 ? -5.387 -4.719 -15.906 1 89.19 58 ALA B O 1
ATOM 1569 N N . ALA B 1 59 ? -4.707 -2.777 -16.859 1 94.94 59 ALA B N 1
ATOM 1570 C CA . ALA B 1 59 ? -4.789 -3.309 -18.219 1 94.94 59 ALA B CA 1
ATOM 1571 C C . ALA B 1 59 ? -3.756 -4.406 -18.438 1 94.94 59 ALA B C 1
ATOM 1573 O O . ALA B 1 59 ? -2.625 -4.312 -17.953 1 94.94 59 ALA B O 1
ATOM 1574 N N . LEU B 1 60 ? -4.258 -5.395 -19.172 1 97.62 60 LEU B N 1
ATOM 1575 C CA . LEU B 1 60 ? -3.404 -6.547 -19.422 1 97.62 60 LEU B CA 1
ATOM 1576 C C . LEU B 1 60 ? -2.867 -6.527 -20.859 1 97.62 60 LEU B C 1
ATOM 1578 O O . LEU B 1 60 ? -3.576 -6.137 -21.781 1 97.62 60 LEU B O 1
ATOM 1582 N N . GLU B 1 61 ? -1.644 -6.953 -20.922 1 98.12 61 GLU B N 1
ATOM 1583 C CA . GLU B 1 61 ? -1.087 -7.262 -22.234 1 98.12 61 GLU B CA 1
ATOM 1584 C C . GLU B 1 61 ? -1.304 -8.727 -22.594 1 98.12 61 GLU B C 1
ATOM 1586 O O . GLU B 1 61 ? -0.701 -9.617 -22 1 98.12 61 GLU B O 1
ATOM 1591 N N . GLU B 1 62 ? -2.062 -8.898 -23.688 1 98.44 62 GLU B N 1
ATOM 1592 C CA . GLU B 1 62 ? -2.48 -10.25 -24.062 1 98.44 62 GLU B CA 1
ATOM 1593 C C . GLU B 1 62 ? -1.274 -11.148 -24.312 1 98.44 62 GLU B C 1
ATOM 1595 O O . GLU B 1 62 ? -1.254 -12.305 -23.875 1 98.44 62 GLU B O 1
ATOM 1600 N N . ARG B 1 63 ? -0.313 -10.617 -24.969 1 98.5 63 ARG B N 1
ATOM 1601 C CA . ARG B 1 63 ? 0.865 -11.414 -25.297 1 98.5 63 ARG B CA 1
ATOM 1602 C C . ARG B 1 63 ? 1.553 -11.914 -24.031 1 98.5 63 ARG B C 1
ATOM 1604 O O . ARG B 1 63 ? 2.014 -13.055 -23.984 1 98.5 63 ARG B O 1
ATOM 1611 N N . LYS B 1 64 ? 1.63 -11.07 -23 1 98.56 64 LYS B N 1
ATOM 1612 C CA . LYS B 1 64 ? 2.271 -11.453 -21.75 1 98.56 64 LYS B CA 1
ATOM 1613 C C . LYS B 1 64 ? 1.457 -12.523 -21.031 1 98.56 64 LYS B C 1
ATOM 1615 O O . LYS B 1 64 ? 2.016 -13.492 -20.5 1 98.56 64 LYS B O 1
ATOM 1620 N N . VAL B 1 65 ? 0.186 -12.414 -21.062 1 98.75 65 VAL B N 1
ATOM 1621 C CA . VAL B 1 65 ? -0.684 -13.391 -20.406 1 98.75 65 VAL B CA 1
ATOM 1622 C C . VAL B 1 65 ? -0.549 -14.742 -21.109 1 98.75 65 VAL B C 1
ATOM 1624 O O . VAL B 1 65 ? -0.375 -15.773 -20.453 1 98.75 65 VAL B O 1
ATOM 1627 N N . VAL B 1 66 ? -0.58 -14.742 -22.406 1 98.75 66 VAL B N 1
ATOM 1628 C CA . VAL B 1 66 ? -0.512 -15.969 -23.188 1 98.75 66 VAL B CA 1
ATOM 1629 C C . VAL B 1 66 ? 0.835 -16.656 -22.969 1 98.75 66 VAL B C 1
ATOM 1631 O O . VAL B 1 66 ? 0.9 -17.875 -22.812 1 98.75 66 VAL B O 1
ATOM 1634 N N . SER B 1 67 ? 1.84 -15.852 -22.938 1 98.62 67 SER B N 1
ATOM 1635 C CA . SER B 1 67 ? 3.164 -16.406 -22.672 1 98.62 67 SER B CA 1
ATOM 1636 C C . SER B 1 67 ? 3.207 -17.078 -21.312 1 98.62 67 SER B C 1
ATOM 1638 O O . SER B 1 67 ? 3.758 -18.172 -21.172 1 98.62 67 SER B O 1
ATOM 1640 N N . LEU B 1 68 ? 2.654 -16.531 -20.344 1 98.75 68 LEU B N 1
ATOM 1641 C CA . LEU B 1 68 ? 2.594 -17.125 -19.016 1 98.75 68 LEU B CA 1
ATOM 1642 C C . LEU B 1 68 ? 1.77 -18.406 -19.016 1 98.75 68 LEU B C 1
ATOM 1644 O O . LEU B 1 68 ? 2.152 -19.406 -18.391 1 98.75 68 LEU B O 1
ATOM 1648 N N . MET B 1 69 ? 0.663 -18.391 -19.734 1 98.75 69 MET B N 1
ATOM 1649 C CA . MET B 1 69 ? -0.172 -19.578 -19.828 1 98.75 69 MET B CA 1
ATOM 1650 C C . MET B 1 69 ? 0.614 -20.75 -20.422 1 98.75 69 MET B C 1
ATOM 1652 O O . MET B 1 69 ? 0.536 -21.875 -19.922 1 98.75 69 MET B O 1
ATOM 1656 N N . GLU B 1 70 ? 1.346 -20.438 -21.438 1 98.38 70 GLU B N 1
ATOM 1657 C CA . GLU B 1 70 ? 2.143 -21.484 -22.062 1 98.38 70 GLU B CA 1
ATOM 1658 C C . GLU B 1 70 ? 3.166 -22.078 -21.094 1 98.38 70 GLU B C 1
ATOM 1660 O O . GLU B 1 70 ? 3.375 -23.281 -21.062 1 98.38 70 GLU B O 1
ATOM 1665 N N . THR B 1 71 ? 3.789 -21.234 -20.359 1 98.38 71 THR B N 1
ATOM 1666 C CA . THR B 1 71 ? 4.762 -21.672 -19.359 1 98.38 71 THR B CA 1
ATOM 1667 C C . THR B 1 71 ? 4.094 -22.531 -18.297 1 98.38 71 THR B C 1
ATOM 1669 O O . THR B 1 71 ? 4.664 -23.531 -17.844 1 98.38 71 THR B O 1
ATOM 1672 N N . LEU B 1 72 ? 2.908 -22.234 -17.953 1 98.12 72 LEU B N 1
ATOM 1673 C CA . LEU B 1 72 ? 2.188 -22.859 -16.859 1 98.12 72 LEU B CA 1
ATOM 1674 C C . LEU B 1 72 ? 1.636 -24.219 -17.281 1 98.12 72 LEU B C 1
ATOM 1676 O O . LEU B 1 72 ? 1.366 -25.078 -16.438 1 98.12 72 LEU B O 1
ATOM 1680 N N . LYS B 1 73 ? 1.425 -24.422 -18.5 1 97.38 73 LYS B N 1
ATOM 1681 C CA . LYS B 1 73 ? 0.793 -25.656 -18.984 1 97.38 73 LYS B CA 1
ATOM 1682 C C . LYS B 1 73 ? 1.726 -26.844 -18.844 1 97.38 73 LYS B C 1
ATOM 1684 O O . LYS B 1 73 ? 1.268 -27.984 -18.703 1 97.38 73 LYS B O 1
ATOM 1689 N N . SER B 1 74 ? 2.973 -26.578 -18.875 1 94.81 74 SER B N 1
ATOM 1690 C CA . SER B 1 74 ? 3.936 -27.672 -18.719 1 94.81 74 SER B CA 1
ATOM 1691 C C . SER B 1 74 ? 4.32 -27.859 -17.266 1 94.81 74 SER B C 1
ATOM 1693 O O . SER B 1 74 ? 4.73 -26.906 -16.594 1 94.81 74 SER B O 1
ATOM 1695 N N . PRO B 1 75 ? 4.285 -29.109 -16.812 1 91.5 75 PRO B N 1
ATOM 1696 C CA . PRO B 1 75 ? 4.691 -29.359 -15.422 1 91.5 75 PRO B CA 1
ATOM 1697 C C . PRO B 1 75 ? 6.172 -29.078 -15.18 1 91.5 75 PRO B C 1
ATOM 1699 O O . PRO B 1 75 ? 6.574 -28.797 -14.047 1 91.5 75 PRO B O 1
ATOM 1702 N N . ASN B 1 76 ? 6.879 -29.078 -16.25 1 94.75 76 ASN B N 1
ATOM 1703 C CA . ASN B 1 76 ? 8.32 -28.906 -16.141 1 94.75 76 ASN B CA 1
ATOM 1704 C C . ASN B 1 76 ? 8.695 -27.422 -16.078 1 94.75 76 ASN B C 1
ATOM 1706 O O . ASN B 1 76 ? 9.812 -27.078 -15.688 1 94.75 76 ASN B O 1
ATOM 1710 N N . THR B 1 77 ? 7.738 -26.609 -16.438 1 96.44 77 THR B N 1
ATOM 1711 C CA . THR B 1 77 ? 8.102 -25.188 -16.516 1 96.44 77 THR B CA 1
ATOM 1712 C C . THR B 1 77 ? 7.195 -24.359 -15.602 1 96.44 77 THR B C 1
ATOM 1714 O O . THR B 1 77 ? 7.445 -23.172 -15.398 1 96.44 77 THR B O 1
ATOM 1717 N N . SER B 1 78 ? 6.211 -24.922 -15.039 1 95.5 78 SER B N 1
ATOM 1718 C CA . SER B 1 78 ? 5.219 -24.172 -14.266 1 95.5 78 SER B CA 1
ATOM 1719 C C . SER B 1 78 ? 5.867 -23.453 -13.086 1 95.5 78 SER B C 1
ATOM 1721 O O . SER B 1 78 ? 5.449 -22.344 -12.734 1 95.5 78 SER B O 1
ATOM 1723 N N . ASP B 1 79 ? 6.898 -24 -12.602 1 94.5 79 ASP B N 1
ATOM 1724 C CA . ASP B 1 79 ? 7.551 -23.453 -11.414 1 94.5 79 ASP B CA 1
ATOM 1725 C C . ASP B 1 79 ? 8.398 -22.234 -11.781 1 94.5 79 ASP B C 1
ATOM 1727 O O . ASP B 1 79 ? 8.891 -21.516 -10.898 1 94.5 79 ASP B O 1
ATOM 1731 N N . LEU B 1 80 ? 8.516 -21.984 -13.039 1 96.44 80 LEU B N 1
ATOM 1732 C CA . LEU B 1 80 ? 9.266 -20.828 -13.492 1 96.44 80 LEU B CA 1
ATOM 1733 C C . LEU B 1 80 ? 8.453 -19.547 -13.312 1 96.44 80 LEU B C 1
ATOM 1735 O O . LEU B 1 80 ? 9.008 -18.453 -13.336 1 96.44 80 LEU B O 1
ATOM 1739 N N . VAL B 1 81 ? 7.176 -19.703 -13.141 1 97.88 81 VAL B N 1
ATOM 1740 C CA . VAL B 1 81 ? 6.336 -18.531 -12.883 1 97.88 81 VAL B CA 1
ATOM 1741 C C . VAL B 1 81 ? 6.344 -18.219 -11.383 1 97.88 81 VAL B C 1
ATOM 1743 O O . VAL B 1 81 ? 5.875 -19.016 -10.57 1 97.88 81 VAL B O 1
ATOM 1746 N N . PRO B 1 82 ? 6.895 -17.047 -10.977 1 97.12 82 PRO B N 1
ATOM 1747 C CA . PRO B 1 82 ? 7.016 -16.719 -9.555 1 97.12 82 PRO B CA 1
ATOM 1748 C C . PRO B 1 82 ? 5.66 -16.578 -8.867 1 97.12 82 PRO B C 1
ATOM 1750 O O . PRO B 1 82 ? 4.664 -16.25 -9.516 1 97.12 82 PRO B O 1
ATOM 1753 N N . PRO B 1 83 ? 5.684 -16.781 -7.555 1 97.75 83 PRO B N 1
ATOM 1754 C CA . PRO B 1 83 ? 4.445 -16.562 -6.805 1 97.75 83 PRO B CA 1
ATOM 1755 C C . PRO B 1 83 ? 4.02 -15.086 -6.797 1 97.75 83 PRO B C 1
ATOM 1757 O O . PRO B 1 83 ? 4.836 -14.203 -7.074 1 97.75 83 PRO B O 1
ATOM 1760 N N . ILE B 1 84 ? 2.746 -14.875 -6.559 1 97.44 84 ILE B N 1
ATOM 1761 C CA . ILE B 1 84 ? 2.219 -13.531 -6.363 1 97.44 84 ILE B CA 1
ATOM 1762 C C . ILE B 1 84 ? 2.43 -13.102 -4.914 1 97.44 84 ILE B C 1
ATOM 1764 O O . ILE B 1 84 ? 2.205 -13.883 -3.988 1 97.44 84 ILE B O 1
ATOM 1768 N N . ASP B 1 85 ? 2.949 -11.875 -4.707 1 96.94 85 ASP B N 1
ATOM 1769 C CA . ASP B 1 85 ? 3.021 -11.305 -3.365 1 96.94 85 ASP B CA 1
ATOM 1770 C C . ASP B 1 85 ? 1.64 -10.875 -2.877 1 96.94 85 ASP B C 1
ATOM 1772 O O . ASP B 1 85 ? 0.919 -10.164 -3.582 1 96.94 85 ASP B O 1
ATOM 1776 N N . VAL B 1 86 ? 1.328 -11.281 -1.633 1 97.5 86 VAL B N 1
ATOM 1777 C CA . VAL B 1 86 ? -0.011 -11.07 -1.093 1 97.5 86 VAL B CA 1
ATOM 1778 C C . VAL B 1 86 ? 0.085 -10.594 0.356 1 97.5 86 VAL B C 1
ATOM 1780 O O . VAL B 1 86 ? 0.826 -11.172 1.156 1 97.5 86 VAL B O 1
ATOM 1783 N N . LEU B 1 87 ? -0.61 -9.539 0.665 1 96.81 87 LEU B N 1
ATOM 1784 C CA . LEU B 1 87 ? -0.751 -9.148 2.061 1 96.81 87 LEU B CA 1
ATOM 1785 C C . LEU B 1 87 ? -1.809 -9.992 2.764 1 96.81 87 LEU B C 1
ATOM 1787 O O . LEU B 1 87 ? -2.934 -10.117 2.273 1 96.81 87 LEU B O 1
ATOM 1791 N N . TRP B 1 88 ? -1.373 -10.578 3.787 1 97 88 TRP B N 1
ATOM 1792 C CA . TRP B 1 88 ? -2.281 -11.312 4.664 1 97 88 TRP B CA 1
ATOM 1793 C C . TRP B 1 88 ? -2.643 -10.477 5.891 1 97 88 TRP B C 1
ATOM 1795 O O . TRP B 1 88 ? -1.771 -10.133 6.691 1 97 88 TRP B O 1
ATOM 1805 N N . VAL B 1 89 ? -3.961 -10.18 6.051 1 96.88 89 VAL B N 1
ATOM 1806 C CA . VAL B 1 89 ? -4.434 -9.289 7.105 1 96.88 89 VAL B CA 1
ATOM 1807 C C . VAL B 1 89 ? -5.531 -9.984 7.914 1 96.88 89 VAL B C 1
ATOM 1809 O O . VAL B 1 89 ? -6.434 -10.602 7.344 1 96.88 89 VAL B O 1
ATOM 1812 N N . THR B 1 90 ? -5.395 -9.859 9.18 1 96.12 90 THR B N 1
ATOM 1813 C CA . THR B 1 90 ? -6.445 -10.352 10.062 1 96.12 90 THR B CA 1
ATOM 1814 C C . THR B 1 90 ? -7.387 -9.219 10.461 1 96.12 90 THR B C 1
ATOM 1816 O O . THR B 1 90 ? -6.941 -8.18 10.945 1 96.12 90 THR B O 1
ATOM 1819 N N . GLY B 1 91 ? -8.664 -9.477 10.273 1 95.19 91 GLY B N 1
ATOM 1820 C CA . GLY B 1 91 ? -9.664 -8.477 10.625 1 95.19 91 GLY B CA 1
ATOM 1821 C C . GLY B 1 91 ? -9.969 -8.43 12.109 1 95.19 91 GLY B C 1
ATOM 1822 O O . GLY B 1 91 ? -9.336 -9.141 12.898 1 95.19 91 GLY B O 1
ATOM 1823 N N . 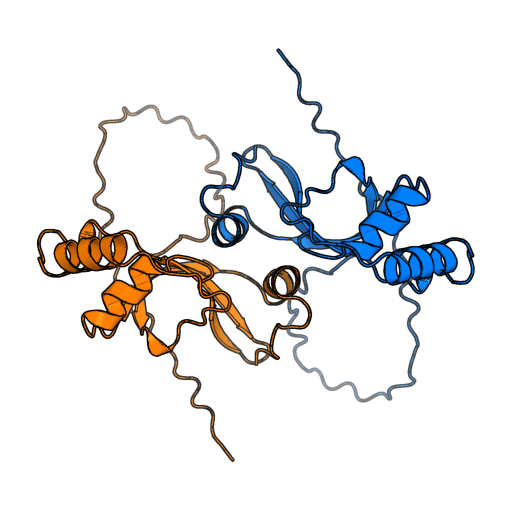LYS B 1 92 ? -10.945 -7.598 12.516 1 93.56 92 LYS B N 1
ATOM 1824 C CA . LYS B 1 92 ? -11.289 -7.309 13.898 1 93.56 92 LYS B CA 1
ATOM 1825 C C . LYS B 1 92 ? -11.805 -8.555 14.609 1 93.56 92 LYS B C 1
ATOM 1827 O O . LYS B 1 92 ? -11.617 -8.711 15.82 1 93.56 92 LYS B O 1
ATOM 1832 N N . GLN B 1 93 ? -12.438 -9.43 13.852 1 95.25 93 GLN B N 1
ATOM 1833 C CA . GLN B 1 93 ? -13.023 -10.625 14.453 1 95.25 93 GLN B CA 1
ATOM 1834 C C . GLN B 1 93 ? -12.266 -11.875 14.023 1 95.25 93 GLN B C 1
ATOM 1836 O O . GLN B 1 93 ? -12.805 -12.984 14.078 1 95.25 93 GLN B O 1
ATOM 1841 N N . GLY B 1 94 ? -11.148 -11.68 13.445 1 94.25 94 GLY B N 1
ATOM 1842 C CA . GLY B 1 94 ? -10.289 -12.82 13.172 1 94.25 94 GLY B CA 1
ATOM 1843 C C . GLY B 1 94 ? -10.383 -13.305 11.734 1 94.25 94 GLY B C 1
ATOM 1844 O O . GLY B 1 94 ? -9.719 -14.273 11.359 1 94.25 94 GLY B O 1
ATOM 1845 N N . GLY B 1 95 ? -11.203 -12.609 10.938 1 96.62 95 GLY B N 1
ATOM 1846 C CA . GLY B 1 95 ? -11.258 -12.984 9.531 1 96.62 95 GLY B CA 1
ATOM 1847 C C . GLY B 1 95 ? -9.938 -12.773 8.805 1 96.62 95 GLY B C 1
ATOM 1848 O O . GLY B 1 95 ? -9.188 -11.852 9.125 1 96.62 95 GLY B O 1
ATOM 1849 N N . ASN B 1 96 ? -9.664 -13.688 7.848 1 96.75 96 ASN B N 1
ATOM 1850 C CA . ASN B 1 96 ? -8.461 -13.594 7.023 1 96.75 96 ASN B CA 1
ATOM 1851 C C . ASN B 1 96 ? -8.766 -12.953 5.668 1 96.75 96 ASN B C 1
ATOM 1853 O O . ASN B 1 96 ? -9.727 -13.328 5.004 1 96.75 96 ASN B O 1
ATOM 1857 N N . TYR B 1 97 ? -7.938 -12.016 5.34 1 97.81 97 TYR B N 1
ATOM 1858 C CA . TYR B 1 97 ? -8.055 -11.32 4.062 1 97.81 97 TYR B CA 1
ATOM 1859 C C . TYR B 1 97 ? -6.734 -11.328 3.311 1 97.81 97 TYR B C 1
ATOM 1861 O O . TYR B 1 97 ? -5.672 -11.148 3.908 1 97.81 97 TYR B O 1
ATOM 1869 N N . TYR B 1 98 ? -6.832 -11.539 2.021 1 97.94 98 TYR B N 1
ATOM 1870 C CA . TYR B 1 98 ? -5.656 -11.68 1.172 1 97.94 98 TYR B CA 1
ATOM 1871 C C . TYR B 1 98 ? -5.688 -10.672 0.027 1 97.94 98 TYR B C 1
ATOM 1873 O O . TYR B 1 98 ? -6.465 -10.82 -0.917 1 97.94 98 TYR B O 1
ATOM 1881 N N . TYR B 1 99 ? -4.824 -9.688 0.115 1 97.94 99 TYR B N 1
ATOM 1882 C CA . TYR B 1 99 ? -4.812 -8.602 -0.855 1 97.94 99 TYR B CA 1
ATOM 1883 C C . TYR B 1 99 ? -3.645 -8.742 -1.822 1 97.94 99 TYR B C 1
ATOM 1885 O O . TYR B 1 99 ? -2.486 -8.805 -1.402 1 97.94 99 TYR B O 1
ATOM 1893 N N . ALA B 1 100 ? -3.914 -8.766 -3.062 1 96.94 100 ALA B N 1
ATOM 1894 C CA . ALA B 1 100 ? -2.912 -8.742 -4.125 1 96.94 100 ALA B CA 1
AT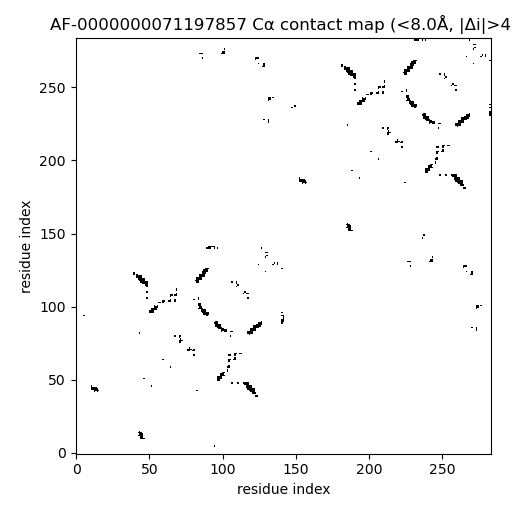OM 1895 C C . ALA B 1 100 ? -2.963 -7.426 -4.898 1 96.94 100 ALA B C 1
ATOM 1897 O O . ALA B 1 100 ? -3.91 -7.176 -5.645 1 96.94 100 ALA B O 1
ATOM 1898 N N . PHE B 1 101 ? -1.901 -6.695 -4.758 1 95.56 101 PHE B N 1
ATOM 1899 C CA . PHE B 1 101 ? -1.863 -5.398 -5.418 1 95.56 101 PHE B CA 1
ATOM 1900 C C . PHE B 1 101 ? -1.234 -5.512 -6.805 1 95.56 101 PHE B C 1
ATOM 1902 O O . PHE B 1 101 ? -1.403 -4.625 -7.641 1 95.56 101 PHE B O 1
ATOM 1909 N N . GLY B 1 102 ? -0.535 -6.527 -6.996 1 94.75 102 GLY B N 1
ATOM 1910 C CA . GLY B 1 102 ? 0.119 -6.797 -8.266 1 94.75 102 GLY B CA 1
ATOM 1911 C C . GLY B 1 102 ? -0.08 -8.219 -8.75 1 94.75 102 GLY B C 1
ATOM 1912 O O . GLY B 1 102 ? -1.04 -8.883 -8.359 1 94.75 102 GLY B O 1
ATOM 1913 N N . GLY B 1 103 ? 0.795 -8.531 -9.773 1 96.5 103 GLY B N 1
ATOM 1914 C CA . GLY B 1 103 ? 0.688 -9.883 -10.305 1 96.5 103 GLY B CA 1
ATOM 1915 C C . GLY B 1 103 ? -0.482 -10.062 -11.25 1 96.5 103 GLY B C 1
ATOM 1916 O O . GLY B 1 103 ? -0.979 -11.172 -11.43 1 96.5 103 GLY B O 1
ATOM 1917 N N . ASN B 1 104 ? -0.854 -9.039 -11.906 1 97.44 104 ASN B N 1
ATOM 1918 C CA . ASN B 1 104 ? -2.1 -9.039 -12.664 1 97.44 104 ASN B CA 1
ATOM 1919 C C . ASN B 1 104 ? -2.031 -9.992 -13.859 1 97.44 104 ASN B C 1
ATOM 1921 O O . ASN B 1 104 ? -2.979 -10.734 -14.125 1 97.44 104 ASN B O 1
ATOM 1925 N N . HIS B 1 105 ? -0.953 -10.008 -14.562 1 98.31 105 HIS B N 1
ATOM 1926 C CA . HIS B 1 105 ? -0.814 -10.938 -15.68 1 98.31 105 HIS B CA 1
ATOM 1927 C C . HIS B 1 105 ? -0.761 -12.383 -15.195 1 98.31 105 HIS B C 1
ATOM 1929 O O . HIS B 1 105 ? -1.332 -13.273 -15.828 1 98.31 105 HIS B O 1
ATOM 1935 N N . ARG B 1 106 ? -0.048 -12.602 -14.078 1 98.38 106 ARG B N 1
ATOM 1936 C CA . ARG B 1 106 ? 0.007 -13.953 -13.516 1 98.38 106 ARG B CA 1
ATOM 1937 C C . ARG B 1 106 ? -1.373 -14.406 -13.055 1 98.38 106 ARG B C 1
ATOM 1939 O O . ARG B 1 106 ? -1.806 -15.516 -13.383 1 98.38 106 ARG B O 1
ATOM 1946 N N . TYR B 1 107 ? -2.045 -13.578 -12.398 1 98.44 107 TYR B N 1
ATOM 1947 C CA . TYR B 1 107 ? -3.393 -13.914 -11.945 1 98.44 107 TYR B CA 1
ATOM 1948 C C . TYR B 1 107 ? -4.277 -14.305 -13.125 1 98.44 107 TYR B C 1
ATOM 1950 O O . TYR B 1 107 ? -4.953 -15.336 -13.086 1 98.44 107 TYR B O 1
ATOM 1958 N N . GLU B 1 108 ? -4.238 -13.516 -14.133 1 98.69 108 GLU B N 1
ATOM 1959 C CA . GLU B 1 108 ? -5.07 -13.742 -15.312 1 98.69 108 GLU B CA 1
ATOM 1960 C C . GLU B 1 108 ? -4.719 -15.062 -15.992 1 98.69 108 GLU B C 1
ATOM 1962 O O . GLU B 1 108 ? -5.605 -15.789 -16.438 1 98.69 108 GLU B O 1
ATOM 1967 N N . ALA B 1 109 ? -3.496 -15.352 -16.031 1 98.81 109 ALA B N 1
ATOM 1968 C CA . ALA B 1 109 ? -3.053 -16.594 -16.656 1 98.81 109 ALA B CA 1
ATOM 1969 C C . ALA B 1 109 ? -3.605 -17.812 -15.906 1 98.81 109 ALA B C 1
ATOM 1971 O O . ALA B 1 109 ? -4.133 -18.734 -16.516 1 98.81 109 ALA B O 1
ATOM 1972 N N . PHE B 1 110 ? -3.508 -17.75 -14.641 1 98.69 110 PHE B N 1
ATOM 1973 C CA . PHE B 1 110 ? -4.035 -18.844 -13.828 1 98.69 110 PHE B CA 1
ATOM 1974 C C . PHE B 1 110 ? -5.543 -18.969 -13.992 1 98.69 110 PHE B C 1
ATOM 1976 O O . PHE B 1 110 ? -6.078 -20.078 -14.109 1 98.69 110 PHE B O 1
ATOM 1983 N N . LYS B 1 111 ? -6.145 -17.922 -13.977 1 98.56 111 LYS B N 1
ATOM 1984 C CA . LYS B 1 111 ? -7.594 -17.875 -14.133 1 98.56 111 LYS B CA 1
ATOM 1985 C C . LYS B 1 111 ? -8.016 -18.5 -15.469 1 98.56 111 LYS B C 1
ATOM 1987 O O . LYS B 1 111 ? -8.898 -19.359 -15.516 1 98.56 111 LYS B O 1
ATOM 1992 N N . ARG B 1 112 ? -7.391 -18.094 -16.5 1 98.62 112 ARG B N 1
ATOM 1993 C CA . ARG B 1 112 ? -7.773 -18.547 -17.828 1 98.62 112 ARG B CA 1
ATOM 1994 C C . ARG B 1 112 ? -7.477 -20.047 -18 1 98.62 112 ARG B C 1
ATOM 1996 O O . ARG B 1 112 ? -8.133 -20.719 -18.781 1 98.62 112 ARG B O 1
ATOM 2003 N N . LEU B 1 113 ? -6.559 -20.531 -17.281 1 98.5 113 LEU B N 1
ATOM 2004 C CA . LEU B 1 113 ? -6.23 -21.953 -17.312 1 98.5 113 LEU B CA 1
ATOM 2005 C C . LEU B 1 113 ? -7.121 -22.734 -16.359 1 98.5 113 LEU B C 1
ATOM 2007 O O . LEU B 1 113 ? -6.914 -23.938 -16.172 1 98.5 113 LEU B O 1
ATOM 2011 N N . ASP B 1 114 ? -8.016 -22.078 -15.695 1 98.12 114 ASP B N 1
ATOM 2012 C CA . ASP B 1 114 ? -8.992 -22.688 -14.781 1 98.12 114 ASP B CA 1
ATOM 2013 C C . ASP B 1 114 ? -8.297 -23.391 -13.625 1 98.12 114 ASP B C 1
ATOM 2015 O O . ASP B 1 114 ? -8.664 -24.5 -13.25 1 98.12 114 ASP B O 1
ATOM 2019 N N . ARG B 1 115 ? -7.262 -22.719 -13.211 1 97.5 115 ARG B N 1
ATOM 2020 C CA . ARG B 1 115 ? -6.633 -23.234 -11.992 1 97.5 115 ARG B CA 1
ATOM 2021 C C . ARG B 1 115 ? -7.434 -22.844 -10.758 1 97.5 115 ARG B C 1
ATOM 2023 O O . ARG B 1 115 ? -8.016 -21.75 -10.703 1 97.5 115 ARG B O 1
ATOM 2030 N N . SER B 1 116 ? -7.414 -23.797 -9.758 1 97.5 116 SER B N 1
ATOM 2031 C CA . SER B 1 116 ? -8.172 -23.516 -8.547 1 97.5 116 SER B CA 1
ATOM 2032 C C . SER B 1 116 ? -7.375 -22.656 -7.566 1 97.5 116 SER B C 1
ATOM 2034 O O . SER B 1 116 ? -7.949 -21.906 -6.789 1 97.5 116 SER B O 1
ATOM 2036 N N . THR B 1 117 ? -6.062 -22.891 -7.641 1 98.31 117 THR B N 1
ATOM 2037 C CA . THR B 1 117 ? -5.191 -22.172 -6.715 1 98.31 117 THR B CA 1
ATOM 2038 C C . THR B 1 117 ? -4.047 -21.5 -7.465 1 98.31 117 THR B C 1
ATOM 2040 O O . THR B 1 117 ? -3.818 -21.781 -8.641 1 98.31 117 THR B O 1
ATOM 2043 N N . ILE B 1 118 ? -3.369 -20.609 -6.805 1 98.38 118 ILE B N 1
ATOM 2044 C CA . ILE B 1 118 ? -2.221 -19.875 -7.32 1 98.38 118 ILE B CA 1
ATOM 2045 C C . ILE B 1 118 ? -1.164 -19.734 -6.227 1 98.38 118 ILE B C 1
ATOM 2047 O O . ILE B 1 118 ? -1.492 -19.453 -5.07 1 98.38 118 ILE B O 1
ATOM 2051 N N . PRO B 1 119 ? 0.094 -19.984 -6.578 1 98.19 119 PRO B N 1
ATOM 2052 C CA . PRO B 1 119 ? 1.14 -19.797 -5.57 1 98.19 119 PRO B CA 1
ATOM 2053 C C . PRO B 1 119 ? 1.293 -18.344 -5.141 1 98.19 119 PRO B C 1
ATOM 2055 O O . PRO B 1 119 ? 1.4 -17.453 -5.992 1 98.19 119 PRO B O 1
ATOM 2058 N N . CYS B 1 120 ? 1.367 -18.188 -3.758 1 98.06 120 CYS B N 1
ATOM 2059 C CA . CYS B 1 120 ? 1.475 -16.844 -3.195 1 98.06 120 CYS B CA 1
ATOM 2060 C C . CYS B 1 120 ? 2.514 -16.812 -2.08 1 98.06 120 CYS B C 1
ATOM 2062 O O . CYS B 1 120 ? 2.602 -17.734 -1.272 1 98.06 120 CYS B O 1
ATOM 2064 N N . LYS B 1 121 ? 3.275 -15.734 -2.143 1 96.56 121 LYS B N 1
ATOM 2065 C CA . LYS B 1 121 ? 4.023 -15.344 -0.95 1 96.56 121 LYS B CA 1
ATOM 2066 C C . LYS B 1 121 ? 3.17 -14.492 -0.017 1 96.56 121 LYS B C 1
ATOM 2068 O O . LYS B 1 121 ? 2.756 -13.391 -0.38 1 96.56 121 LYS B O 1
ATOM 2073 N N . LEU B 1 122 ? 2.926 -15.031 1.147 1 96.25 122 LEU B N 1
ATOM 2074 C CA . LEU B 1 122 ? 2.068 -14.312 2.082 1 96.25 122 LEU B CA 1
ATOM 2075 C C . LEU B 1 122 ? 2.896 -13.438 3.018 1 96.25 122 LEU B C 1
ATOM 2077 O O . LEU B 1 122 ? 3.809 -13.93 3.686 1 96.25 122 LEU B O 1
ATOM 2081 N N . ILE B 1 123 ? 2.564 -12.203 3.025 1 94.81 123 ILE B N 1
ATOM 2082 C CA . ILE B 1 123 ? 3.205 -11.219 3.896 1 94.81 123 ILE B CA 1
ATOM 2083 C C . ILE B 1 123 ? 2.201 -10.711 4.93 1 94.81 123 ILE B C 1
ATOM 2085 O O . ILE B 1 123 ? 1.182 -10.117 4.574 1 94.81 123 ILE B O 1
ATOM 2089 N N . LYS B 1 124 ? 2.572 -10.945 6.152 1 93.5 124 LYS B N 1
ATOM 2090 C CA . LYS B 1 124 ? 1.671 -10.477 7.199 1 93.5 124 LYS B CA 1
ATOM 2091 C C . LYS B 1 124 ? 1.658 -8.953 7.27 1 93.5 124 LYS B C 1
ATOM 2093 O O . LYS B 1 124 ? 2.709 -8.312 7.191 1 93.5 124 LYS B O 1
ATOM 2098 N N . SER B 1 125 ? 0.498 -8.43 7.371 1 94.5 125 SER B N 1
ATOM 2099 C CA . SER B 1 125 ? 0.288 -6.984 7.465 1 94.5 125 SER B CA 1
ATOM 2100 C C . SER B 1 125 ? -0.885 -6.656 8.383 1 94.5 125 SER B C 1
ATOM 2102 O O . SER B 1 125 ? -1.385 -7.527 9.102 1 94.5 125 SER B O 1
ATOM 2104 N N . SER B 1 126 ? -1.104 -5.359 8.508 1 93.06 126 SER B N 1
ATOM 2105 C CA . SER B 1 126 ? -2.158 -4.938 9.422 1 93.06 126 SER B CA 1
ATOM 2106 C C . SER B 1 126 ? -3.217 -4.105 8.703 1 93.06 126 SER B C 1
ATOM 2108 O O . SER B 1 126 ? -2.963 -3.566 7.629 1 93.06 126 SER B O 1
ATOM 2110 N N . VAL B 1 127 ? -4.352 -4.027 9.398 1 95.38 127 VAL B N 1
ATOM 2111 C CA . VAL B 1 127 ? -5.43 -3.195 8.883 1 95.38 127 VAL B CA 1
ATOM 2112 C C . VAL B 1 127 ? -4.969 -1.743 8.797 1 95.38 127 VAL B C 1
ATOM 2114 O O . VAL B 1 127 ? -5.297 -1.038 7.84 1 95.38 127 VAL B O 1
ATOM 2117 N N . ALA B 1 128 ? -4.199 -1.329 9.773 1 93.56 128 ALA B N 1
ATOM 2118 C CA . ALA B 1 128 ? -3.693 0.042 9.797 1 93.56 128 ALA B CA 1
ATOM 2119 C C . ALA B 1 128 ? -2.812 0.322 8.586 1 93.56 128 ALA B C 1
ATOM 2121 O O . ALA B 1 128 ? -2.951 1.361 7.934 1 93.56 128 ALA B O 1
ATOM 2122 N N . THR B 1 129 ? -1.973 -0.607 8.281 1 94.38 129 THR B N 1
ATOM 2123 C CA . THR B 1 129 ? -1.109 -0.456 7.117 1 94.38 129 THR B CA 1
ATOM 2124 C C . THR B 1 129 ? -1.936 -0.412 5.832 1 94.38 129 THR B C 1
ATOM 2126 O O . THR B 1 129 ? -1.717 0.447 4.977 1 94.38 129 THR B O 1
ATOM 2129 N N . LEU B 1 130 ? -2.871 -1.302 5.758 1 95.69 130 LEU B N 1
ATOM 2130 C CA . LEU B 1 130 ? -3.748 -1.349 4.59 1 95.69 130 LEU B CA 1
ATOM 2131 C C . LEU B 1 130 ? -4.531 -0.049 4.445 1 95.69 130 LEU B C 1
ATOM 2133 O O . LEU B 1 130 ? -4.734 0.436 3.33 1 95.69 130 LEU B O 1
ATOM 2137 N N . ARG B 1 131 ? -4.949 0.53 5.496 1 95.06 131 ARG B N 1
ATOM 2138 C CA . ARG B 1 131 ? -5.699 1.783 5.496 1 95.06 131 ARG B CA 1
ATOM 2139 C C . ARG B 1 131 ? -4.867 2.914 4.898 1 95.06 131 ARG B C 1
ATOM 2141 O O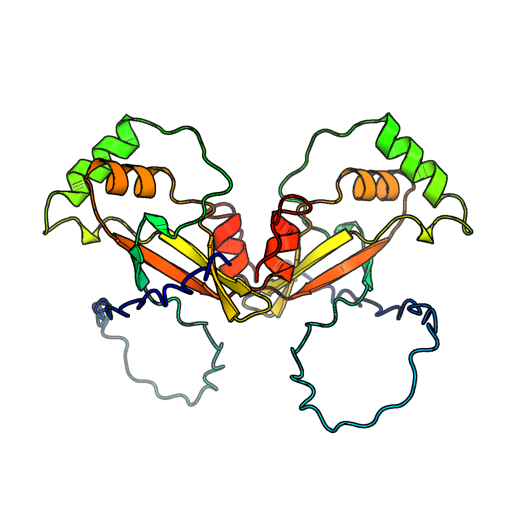 . ARG B 1 131 ? -5.402 3.775 4.195 1 95.06 131 ARG B O 1
ATOM 2148 N N . VAL B 1 132 ? -3.605 2.92 5.141 1 94.56 132 VAL B N 1
ATOM 2149 C CA . VAL B 1 132 ? -2.738 3.961 4.602 1 94.56 132 VAL B CA 1
ATOM 2150 C C . VAL B 1 132 ? -2.752 3.906 3.076 1 94.56 132 VAL B C 1
ATOM 2152 O O . VAL B 1 132 ? -2.736 4.945 2.412 1 94.56 132 VAL B O 1
ATOM 2155 N N . TYR B 1 133 ? -2.852 2.73 2.6 1 92.19 133 TYR B N 1
ATOM 2156 C CA . TYR B 1 133 ? -2.779 2.551 1.153 1 92.19 133 TYR B CA 1
ATOM 2157 C C . TYR B 1 133 ? -4.145 2.766 0.509 1 92.19 133 TYR B C 1
ATOM 2159 O O . TYR B 1 133 ? -4.25 3.422 -0.531 1 92.19 133 TYR B O 1
ATOM 2167 N N . LEU B 1 134 ? -5.16 2.264 1.128 1 93.75 134 LEU B N 1
ATOM 2168 C CA . LEU B 1 134 ? -6.473 2.236 0.488 1 93.75 134 LEU B CA 1
ATOM 2169 C C . LEU B 1 134 ? -7.32 3.426 0.931 1 93.75 134 LEU B C 1
ATOM 2171 O O . LEU B 1 134 ? -8.32 3.75 0.291 1 93.75 134 LEU B O 1
ATOM 2175 N N . GLY B 1 135 ? -6.98 3.992 2.053 1 91.75 135 GLY B N 1
ATOM 2176 C CA . GLY B 1 135 ? -7.758 5.109 2.57 1 91.75 135 GLY B CA 1
ATOM 2177 C C . GLY B 1 135 ? -9.211 4.754 2.838 1 91.75 135 GLY B C 1
ATOM 2178 O O . GLY B 1 135 ? -9.492 3.762 3.508 1 91.75 135 GLY B O 1
ATOM 2179 N N . SER B 1 136 ? -10.078 5.641 2.309 1 90.81 136 SER B N 1
ATOM 2180 C CA . SER B 1 136 ? -11.5 5.508 2.588 1 90.81 136 SER B CA 1
ATOM 218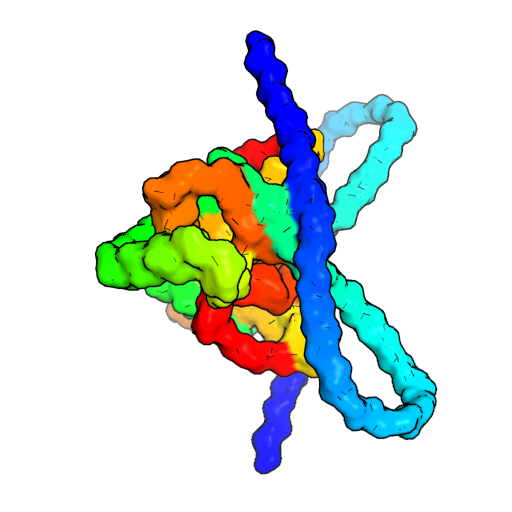1 C C . SER B 1 136 ? -12.109 4.332 1.829 1 90.81 136 SER B C 1
ATOM 2183 O O . SER B 1 136 ? -13.219 3.898 2.133 1 90.81 136 SER B O 1
ATOM 2185 N N . SER B 1 137 ? -11.375 3.775 0.919 1 92.06 137 SER B N 1
ATOM 2186 C CA . SER B 1 137 ? -11.891 2.658 0.136 1 92.06 137 SER B CA 1
ATOM 2187 C C . SER B 1 137 ? -11.727 1.337 0.878 1 92.06 137 SER B C 1
ATOM 2189 O O . SER B 1 137 ? -12.25 0.308 0.45 1 92.06 137 SER B O 1
ATOM 2191 N N . LEU B 1 138 ? -11.039 1.352 1.985 1 95.31 138 LEU B N 1
ATOM 2192 C CA . LEU B 1 138 ? -10.867 0.123 2.754 1 95.31 138 LEU B CA 1
ATOM 2193 C C . LEU B 1 138 ? -12.18 -0.277 3.432 1 95.31 138 LEU B C 1
ATOM 2195 O O . LEU B 1 138 ? -12.734 0.492 4.219 1 95.31 138 LEU B O 1
ATOM 2199 N N . PRO B 1 139 ? -12.656 -1.52 3.115 1 95.5 139 PRO B N 1
ATOM 2200 C CA . PRO B 1 139 ? -13.867 -1.977 3.809 1 95.5 139 PRO B CA 1
ATOM 2201 C C . PRO B 1 139 ? -13.609 -2.316 5.277 1 95.5 139 PRO B C 1
ATOM 2203 O O . PRO B 1 139 ? -12.453 -2.354 5.711 1 95.5 139 PRO B O 1
ATOM 2206 N N . ASP B 1 140 ? -14.742 -2.463 5.984 1 95.56 140 ASP B N 1
ATOM 2207 C CA . ASP B 1 140 ? -14.648 -2.91 7.367 1 95.56 140 ASP B CA 1
ATOM 2208 C C . ASP B 1 140 ? -14.281 -4.391 7.445 1 95.56 140 ASP B C 1
ATOM 2210 O O . ASP B 1 140 ? -15.133 -5.258 7.219 1 95.56 140 ASP B O 1
ATOM 2214 N N . LEU B 1 141 ? -13.016 -4.645 7.797 1 94.44 141 LEU B N 1
ATOM 2215 C CA . LEU B 1 141 ? -12.555 -6.023 7.867 1 94.44 141 LEU B CA 1
ATOM 2216 C C . LEU B 1 141 ? -12.875 -6.641 9.219 1 94.44 141 LEU B C 1
ATOM 2218 O O . LEU B 1 141 ? -12.406 -6.164 10.258 1 94.44 141 LEU B O 1
ATOM 2222 N N . GLN B 1 142 ? -13.703 -7.668 9.148 1 94 142 GLN B N 1
ATOM 2223 C CA . GLN B 1 142 ? -14.18 -8.281 10.383 1 94 142 GLN B CA 1
ATOM 2224 C C . GLN B 1 142 ? -13.312 -9.477 10.773 1 94 142 GLN B C 1
ATOM 2226 O O . GLN B 1 142 ? -12.711 -10.125 9.914 1 94 142 GLN B O 1
#

Radius of gyration: 22.97 Å; Cα contacts (8 Å, |Δi|>4): 404; chains: 2; bounding box: 63×60×62 Å

InterPro domains:
  IPR003115 ParB-like, N-terminal domain [PF02195] (37-137)
  IPR003115 ParB-like, N-terminal domain [SM00470] (45-140)
  IPR016692 Sulfiredoxin [PTHR21348] (14-140)
  IPR036086 ParB/Sulfiredoxin superfamily [SSF110849] (27-140)

Nearest PDB structures (foldseek):
  3hy2-assembly1_Y  TM=9.645E-01  e=8.155E-15  Homo sapiens
  7lj1-assembly1_a  TM=9.459E-01  e=1.209E-14  Homo sapiens
  2rii-assembly1_X  TM=8.909E-01  e=7.151E-15  Homo sapiens
  2rii-assembly1_Y  TM=9.285E-01  e=9.263E-14  Homo sapiens
  1yzs-assembly1_A  TM=8.208E-01  e=1.915E-14  Homo sapiens

Foldseek 3Di:
DPPPPLPPPPQVLPQPPPPPPPDPDDDDDPPPDPPPPVPVPQGKTWAFLVQEDEPDADDDDPVLLVVLLVQCVDPVRNPVDDFFEWEWEAAPVGRTHTYGHDPNSVSVNCVVVVHRTTIYRYDYDYPVVVCVVQPPNDDHHD/DPPPPLPPPPQVQPQPPPPPPPPPDDDDDDPPDPPPPVPVPQGKTWAFLVQEDEPDADDDDPVLLVVLLVQCVDPVRNPVDDFFEWEWEAAPVGRTHTYGHDPNSVSVNCVVVVHRTTIYRYDYDYPVVVCVVCPPNDDRHD

=== Feature glossary ===
Key to the feature types in this record:

Secondary structure (8-state, DSSP). Secondary structure is the local, repeating backbone conformation. DSSP classifies it into eight states by reading the hydrogen-bond network: three helix types (H, G, I), two β types (E, B), two non-regular types (T, S), and unstructured coil (-).

Backbone torsions (φ/ψ). Backbone dihedral angles. Every residue except chain termini has a φ (preceding-C → N → Cα → C) and a ψ (N → Cα → C → next-N). They are reported in degrees following the IUPAC sign convention. Secondary structure is essentially a statement about which (φ, ψ) basin each residue occupies.

Predicted aligned error. Predicted Aligned Error (PAE) is an AlphaFold confidence matrix: entry (i, j) is the expected error in the position of residue j, in ångströms, when the prediction is superimposed on the true structure at residue i. Low PAE within a block of residues means that block is internally rigid and well-predicted; high PAE between two blocks means their relative placement is uncertain even if each block individually is confident.

B-factor. B-factor (Debye–Waller factor) reflects atomic displacement in the crystal lattice. It is an experimental observable (units Å²), not a prediction; low values mean the atom is pinned down, high values mean it moves or is heterogeneous across the crystal.

Secondary structure (3-state, P-SEA). Three-state secondary structure (P-SEA) collapses the eight DSSP classes into helix (a), strand (b), and coil (c). P-SEA assigns these from Cα geometry alone — distances and angles — without requiring backbone oxygens, so it works on any Cα trace.

Sequence. Primary structure: the covalent order of the twenty standard amino acids along the backbone. Two proteins with the same sequence will (almost always) fold to the same structure; two with 30% identity often share a fold but not the details.

pLDDT. pLDDT is the predicted lDDT-Cα score: AlphaFold's confidence that the local environment of each residue (all inter-atomic distances within 15 Å) is correctly placed. It is a per-residue number between 0 and 100, with higher meaning more reliable.

InterPro / GO / CATH / organism. Functional annotations link the protein to curated databases. InterPro entries identify conserved domains and families by matching the sequence against member-database signatures (Pfam, PROSITE, CDD, …). Gene Ontology (GO) terms describe molecular function, biological process, and cellular component in a controlled vocabulary. CATH places the structure in a hierarchical fold classification (Class/Architecture/Topology/Homologous-superfamily). The organism is the source species.

Contact-map, Ramachandran, and PAE plots. Three diagnostic plots accompany the record. The Cα contact map visualizes the tertiary structure as a 2D adjacency matrix (8 Å cutoff, sequence-local contacts suppressed). The Ramachandran plot shows the distribution of backbone (φ, ψ) torsions, with points in the α and β basins reflecting secondary structure content. The PAE plot shows AlphaFold's inter-residue confidence as a color matrix.

mmCIF coordinates. The mmCIF table is the protein's shape written out atom by atom. For each backbone N, Cα, C, and carbonyl O, it records an (x, y, z) coordinate triple in Å plus the residue type, chain letter, and residue number.

Radius of gyration, Cα contacts, bounding box. Three whole-structure scalars: the radius of gyration (RMS distance of Cα from centroid, in Å), the count of Cα–Cα contacts (pairs closer than 8 Å and separated by more than four residues in sequence — i.e. tertiary, not local, contacts), and the bounding-box dimensions. Together they distinguish compact globular folds from extended fibres or disordered chains.

Foldseek 3Di. The Foldseek 3Di string encodes local tertiary geometry as a 20-letter alphabet — one character per residue — derived from the relative positions of nearby Cα atoms. Unlike the amino-acid sequence, 3Di is a direct function of the 3D structure, so two proteins with the same fold have similar 3Di strings even at low sequence identity.

Rendered structure images. Six rendered views show the 3D structure from the faces of a cube — i.e. along ±x, ±y, ±z. Rendering representation is drawn randomly per protein from cartoon (secondary-structure ribbons), sticks (backbone bonds), or molecular surface; coloring is either N→C rainbow (blue at the N-terminus through red at the C-terminus) or one color per chain.

Nearest PDB structures. The Foldseek neighbor list gives the closest experimentally determined structures in the PDB, ranked by structural alignment. TM-score near 1 means near-identical fold; near 0.3 means only rough topology match. This is how one finds what a novel AlphaFold prediction most resembles in the solved-structure universe.

Solvent-accessible surface area. SASA measures how much of the protein is reachable by solvent. It is computed by rolling a water-sized probe over the atomic surface and summing the exposed area (Å²). Per-residue SASA distinguishes core (buried, low SASA) from surface (exposed, high SASA) residues; total SASA is a whole-molecule size measure.